Protein AF-A0A1F7WLG7-F1 (afdb_monomer)

Structure (mmCIF, N/CA/C/O backbone):
data_AF-A0A1F7WLG7-F1
#
_entry.id   AF-A0A1F7WLG7-F1
#
loop_
_atom_site.group_PDB
_atom_site.id
_atom_site.type_symbol
_atom_site.label_atom_id
_atom_site.label_alt_id
_atom_site.label_comp_id
_atom_site.label_asym_id
_atom_site.label_entity_id
_atom_si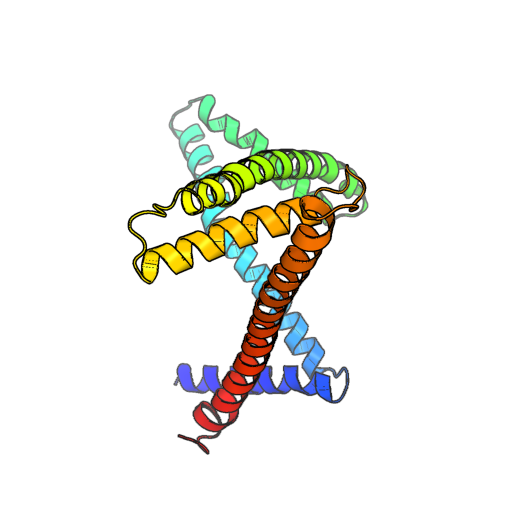te.label_seq_id
_atom_site.pdbx_PDB_ins_code
_atom_site.Cartn_x
_atom_site.Cartn_y
_atom_site.Cartn_z
_atom_site.occupancy
_atom_site.B_iso_or_equiv
_atom_site.auth_seq_id
_atom_site.auth_comp_id
_atom_site.auth_asym_id
_atom_site.auth_atom_id
_atom_site.pdbx_PDB_model_num
ATOM 1 N N . MET A 1 1 ? -24.894 5.012 -26.731 1.00 62.50 1 MET A N 1
ATOM 2 C CA . MET A 1 1 ? -25.011 3.563 -27.042 1.00 62.50 1 MET A CA 1
ATOM 3 C C . MET A 1 1 ? -23.910 2.750 -26.365 1.00 62.50 1 MET A C 1
ATOM 5 O O . MET A 1 1 ? -24.239 1.773 -25.708 1.00 62.50 1 MET A O 1
ATOM 9 N N . SER A 1 2 ? -22.641 3.172 -26.446 1.00 73.31 2 SER A N 1
ATOM 10 C CA . SER A 1 2 ? -21.521 2.571 -25.695 1.00 73.31 2 SER A CA 1
ATOM 11 C C . SER A 1 2 ? -21.754 2.541 -24.180 1.00 73.31 2 SER A C 1
ATOM 13 O O . SER A 1 2 ? -21.561 1.503 -23.558 1.00 73.31 2 SER A O 1
ATOM 15 N N . GLU A 1 3 ? -22.238 3.642 -23.601 1.00 77.25 3 GLU A N 1
ATOM 16 C CA . GLU A 1 3 ? -22.513 3.736 -22.159 1.00 77.25 3 GLU A CA 1
ATOM 17 C C . GLU A 1 3 ? -23.589 2.748 -21.704 1.00 77.25 3 GLU A C 1
ATOM 19 O O . GLU A 1 3 ? -23.397 2.028 -20.734 1.00 77.25 3 GLU A O 1
ATOM 24 N N . MET A 1 4 ? -24.683 2.625 -22.459 1.00 80.38 4 MET A N 1
ATOM 25 C CA . MET A 1 4 ? -25.774 1.704 -22.132 1.00 80.38 4 MET A CA 1
ATOM 26 C C . MET A 1 4 ? -25.326 0.235 -22.193 1.00 80.38 4 MET A C 1
ATOM 28 O O . MET A 1 4 ? -25.725 -0.576 -21.361 1.00 80.38 4 MET A O 1
ATOM 32 N N . ILE A 1 5 ? -24.465 -0.120 -23.153 1.00 86.00 5 ILE A N 1
ATOM 33 C CA . ILE A 1 5 ? -23.861 -1.459 -23.231 1.00 86.00 5 ILE A CA 1
ATOM 34 C C . ILE A 1 5 ? -22.940 -1.689 -22.024 1.00 86.00 5 ILE A C 1
ATOM 36 O O . ILE A 1 5 ? -23.025 -2.735 -21.382 1.00 86.00 5 ILE A O 1
ATOM 40 N N . GLY A 1 6 ? -22.114 -0.699 -21.674 1.00 86.44 6 GLY A N 1
ATOM 41 C CA . GLY A 1 6 ? -21.221 -0.760 -20.517 1.00 86.44 6 GLY A CA 1
ATOM 42 C C . GLY A 1 6 ? -21.966 -0.941 -19.193 1.00 86.44 6 GLY A C 1
ATOM 43 O O . GLY A 1 6 ? -21.595 -1.809 -18.405 1.00 86.44 6 GLY A O 1
ATOM 44 N N . ILE A 1 7 ? -23.053 -0.193 -18.978 1.00 87.75 7 ILE A N 1
ATOM 45 C CA . ILE A 1 7 ? -23.895 -0.291 -17.775 1.00 87.75 7 ILE A CA 1
ATOM 46 C C . ILE A 1 7 ? -24.512 -1.689 -17.661 1.00 87.75 7 ILE A C 1
ATOM 48 O O . ILE A 1 7 ? -24.445 -2.300 -16.597 1.00 87.75 7 ILE A O 1
ATOM 52 N N . ASN A 1 8 ? -25.040 -2.240 -18.758 1.00 87.81 8 ASN A N 1
ATOM 53 C CA . ASN A 1 8 ? -25.612 -3.590 -18.761 1.00 87.81 8 ASN A CA 1
ATOM 54 C C . ASN A 1 8 ? -24.570 -4.669 -18.434 1.00 87.81 8 ASN A C 1
ATOM 56 O O . ASN A 1 8 ? -24.830 -5.552 -17.618 1.00 87.81 8 ASN A O 1
ATOM 60 N N . ILE A 1 9 ? -23.375 -4.586 -19.029 1.00 88.44 9 ILE A N 1
ATOM 61 C CA . ILE A 1 9 ? -22.280 -5.524 -18.741 1.00 88.44 9 ILE A CA 1
ATOM 62 C C . ILE A 1 9 ? -21.853 -5.408 -17.272 1.00 88.44 9 ILE A C 1
ATOM 64 O O . ILE A 1 9 ? -21.719 -6.420 -16.583 1.00 88.44 9 ILE A O 1
ATOM 68 N N . ALA A 1 10 ? -21.683 -4.184 -16.769 1.00 87.38 10 ALA A N 1
ATOM 69 C CA . ALA A 1 10 ? -21.293 -3.936 -15.386 1.00 87.38 10 ALA A CA 1
ATOM 70 C C . ALA A 1 10 ? -22.352 -4.425 -14.382 1.00 87.38 10 ALA A C 1
ATOM 72 O O . ALA A 1 10 ? -21.995 -4.972 -13.336 1.00 87.38 10 ALA A O 1
ATOM 73 N N . ALA A 1 11 ? -23.641 -4.297 -14.700 1.00 89.81 11 ALA A N 1
ATOM 74 C CA . ALA A 1 11 ? -24.724 -4.825 -13.875 1.00 89.81 11 ALA A CA 1
ATOM 75 C C . ALA A 1 11 ? -24.713 -6.357 -13.820 1.00 89.81 11 ALA A C 1
ATOM 77 O O . ALA A 1 11 ? -24.746 -6.926 -12.727 1.00 89.81 11 ALA A O 1
ATOM 78 N N . ILE A 1 12 ? -24.568 -7.028 -14.969 1.00 90.06 12 ILE A N 1
ATOM 79 C CA . ILE A 1 12 ? -24.472 -8.495 -15.035 1.00 90.06 12 ILE A CA 1
ATOM 80 C C . ILE A 1 12 ? -23.266 -8.996 -14.232 1.00 90.06 12 ILE A C 1
ATOM 82 O O . ILE A 1 12 ? -23.402 -9.935 -13.450 1.00 90.06 12 ILE A O 1
ATOM 86 N N . LEU A 1 13 ? -22.102 -8.353 -14.368 1.00 87.94 13 LEU A N 1
ATOM 87 C CA . LEU A 1 13 ? -20.904 -8.711 -13.601 1.00 87.94 13 LEU A CA 1
ATOM 88 C C . LEU A 1 13 ? -21.083 -8.464 -12.097 1.00 87.94 13 LEU A C 1
ATOM 90 O O . LEU A 1 13 ? -20.661 -9.285 -11.287 1.00 87.94 13 LEU A O 1
ATOM 94 N N . THR A 1 14 ? -21.755 -7.376 -11.711 1.00 88.88 14 THR A N 1
ATOM 95 C CA . THR A 1 14 ? -22.056 -7.086 -10.298 1.00 88.88 14 THR A CA 1
ATOM 96 C C . THR A 1 14 ? -22.969 -8.161 -9.700 1.00 88.88 14 THR A C 1
ATOM 98 O O . THR A 1 14 ? -22.701 -8.661 -8.608 1.00 88.88 14 THR A O 1
ATOM 101 N N . LEU A 1 15 ? -24.005 -8.583 -10.431 1.00 88.62 15 LEU A N 1
ATOM 102 C CA . LEU A 1 15 ? -24.878 -9.684 -10.017 1.00 88.62 15 LEU A CA 1
ATOM 103 C C . LEU A 1 15 ? -24.140 -11.030 -9.978 1.00 88.62 15 LEU A C 1
ATOM 105 O O . LEU A 1 15 ? -24.348 -11.813 -9.051 1.00 88.62 15 LEU A O 1
ATOM 109 N N . ALA A 1 16 ? -23.248 -11.289 -10.937 1.00 87.94 16 ALA A N 1
ATOM 110 C CA . ALA A 1 16 ? -22.414 -12.488 -10.949 1.00 87.94 16 ALA A CA 1
ATOM 111 C C . ALA A 1 16 ? -21.511 -12.565 -9.708 1.00 87.94 16 ALA A C 1
ATOM 113 O O . ALA A 1 16 ? -21.376 -13.638 -9.121 1.00 87.94 16 ALA A O 1
ATOM 114 N N . ILE A 1 17 ? -20.966 -11.432 -9.251 1.00 88.19 17 ILE A N 1
ATOM 115 C CA . ILE A 1 17 ? -20.206 -11.355 -7.997 1.00 88.19 17 ILE A CA 1
ATOM 116 C C . ILE A 1 17 ? -21.119 -11.601 -6.788 1.00 88.19 17 ILE A C 1
ATOM 118 O O . ILE A 1 17 ? -20.773 -12.392 -5.911 1.00 88.19 17 ILE A O 1
ATOM 122 N N . TYR A 1 18 ? -22.314 -11.002 -6.750 1.00 87.06 18 TYR A N 1
ATOM 123 C CA . TYR A 1 18 ? -23.270 -11.244 -5.662 1.00 87.06 18 TYR A CA 1
ATOM 124 C C . TYR A 1 18 ? -23.788 -12.679 -5.588 1.00 87.06 18 TYR A C 1
ATOM 126 O O . TYR A 1 18 ? -24.181 -13.120 -4.507 1.00 87.06 18 TYR A O 1
ATOM 134 N N . SER A 1 19 ? -23.720 -13.445 -6.680 1.00 86.38 19 SER A N 1
ATOM 135 C CA . SER A 1 19 ? -24.044 -14.873 -6.660 1.00 86.38 19 SER A CA 1
ATOM 136 C C . SER A 1 19 ? -23.211 -15.661 -5.641 1.00 86.38 19 SER A C 1
ATOM 138 O O . SER A 1 19 ? -23.691 -16.700 -5.182 1.00 86.38 19 SER A O 1
ATOM 140 N N . PHE 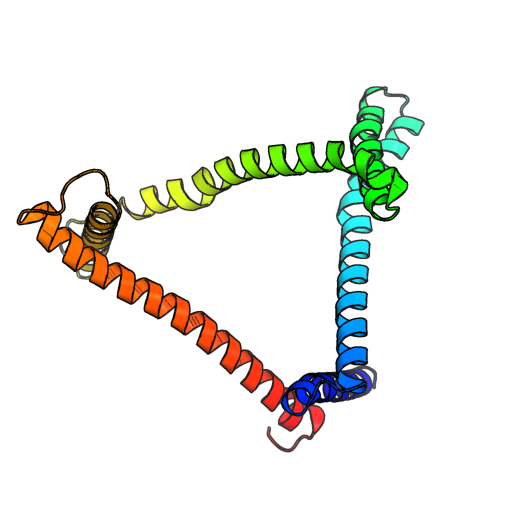A 1 20 ? -22.020 -15.179 -5.265 1.00 83.19 20 PHE A N 1
ATOM 141 C CA . PHE A 1 20 ? -21.195 -15.776 -4.212 1.00 83.19 20 PHE A CA 1
ATOM 142 C C . PHE A 1 20 ? -21.925 -15.888 -2.869 1.00 83.19 20 PHE A C 1
ATOM 144 O O . PHE A 1 20 ? -21.738 -16.864 -2.149 1.00 83.19 20 PHE A O 1
ATOM 151 N N . LEU A 1 21 ? -22.795 -14.921 -2.546 1.00 83.62 21 LEU A N 1
ATOM 152 C CA . LEU A 1 21 ? -23.545 -14.906 -1.286 1.00 83.62 21 LEU A CA 1
ATOM 153 C C . LEU A 1 21 ? -24.470 -16.122 -1.150 1.00 83.62 21 LEU A C 1
ATOM 155 O O . LEU A 1 21 ? -24.770 -16.548 -0.038 1.00 83.62 21 LEU A O 1
ATOM 159 N N . TYR A 1 22 ? -24.924 -16.674 -2.277 1.00 77.44 22 TYR A N 1
ATOM 160 C CA . TYR A 1 22 ? -25.736 -17.879 -2.288 1.00 77.44 22 TYR A CA 1
ATOM 161 C C . TYR A 1 22 ? -24.856 -19.129 -2.214 1.00 77.44 22 TYR A C 1
ATOM 163 O O . TYR A 1 22 ? -24.996 -19.900 -1.265 1.00 77.44 22 TYR A O 1
ATOM 171 N N . LYS A 1 23 ? -23.964 -19.326 -3.202 1.00 78.50 23 LYS A N 1
ATOM 172 C CA . LYS A 1 23 ? -22.978 -20.421 -3.299 1.00 78.50 23 LYS A CA 1
ATOM 173 C C . LYS A 1 23 ? -21.868 -20.066 -4.297 1.00 78.50 23 LYS A C 1
ATOM 175 O O . LYS A 1 23 ? -22.026 -19.191 -5.146 1.00 78.50 23 LYS A O 1
ATOM 180 N N . ASP A 1 24 ? -20.773 -20.816 -4.237 1.00 78.19 24 ASP A N 1
ATOM 181 C CA . ASP A 1 24 ? -19.659 -20.738 -5.183 1.00 78.19 24 ASP A CA 1
ATOM 182 C C . ASP A 1 24 ? -20.068 -21.298 -6.569 1.00 78.19 24 ASP A C 1
ATOM 184 O O . ASP A 1 24 ? -19.964 -22.496 -6.845 1.00 78.19 24 ASP A O 1
ATOM 188 N N . ASN A 1 25 ? -20.623 -20.429 -7.423 1.00 87.75 25 ASN A N 1
ATOM 189 C CA . ASN A 1 25 ? -21.239 -20.776 -8.710 1.00 87.75 25 ASN A CA 1
ATOM 190 C C . ASN A 1 25 ? -20.298 -20.527 -9.905 1.00 87.75 25 ASN A C 1
ATOM 192 O O . ASN A 1 25 ? -19.392 -19.698 -9.841 1.00 87.75 25 ASN A O 1
ATOM 196 N N . PHE A 1 26 ? -20.568 -21.172 -11.048 1.00 86.75 26 PHE A N 1
ATOM 197 C CA . PHE A 1 26 ? -19.816 -20.952 -12.296 1.00 86.75 26 PHE A CA 1
ATOM 198 C C . PHE A 1 26 ? -19.759 -19.468 -12.698 1.00 86.75 26 PHE A C 1
ATOM 200 O O . PHE A 1 26 ? -18.689 -18.965 -13.023 1.00 86.75 26 PHE A O 1
ATOM 207 N N . LEU A 1 27 ? -20.888 -18.753 -12.594 1.00 86.50 27 LEU A N 1
ATOM 208 C CA . LEU A 1 27 ? -20.974 -17.324 -12.921 1.00 86.50 27 LEU A CA 1
ATOM 209 C C . LEU A 1 27 ? -20.037 -16.464 -12.064 1.00 86.50 27 LEU A C 1
ATOM 211 O O . LEU A 1 27 ? -19.375 -15.573 -12.592 1.00 86.50 27 LEU A O 1
ATOM 215 N N . TYR A 1 28 ? -19.953 -16.757 -10.764 1.00 88.81 28 TYR A N 1
ATOM 216 C CA . TYR A 1 28 ? -19.039 -16.069 -9.857 1.00 88.81 28 TYR A CA 1
ATOM 217 C C . TYR A 1 28 ? -17.580 -16.321 -10.257 1.00 88.81 28 TYR A C 1
ATOM 219 O O . TYR A 1 28 ? -16.835 -15.365 -10.455 1.00 88.81 28 TYR A O 1
ATOM 227 N N . LYS A 1 29 ? -17.196 -17.584 -10.491 1.00 88.19 29 LYS A N 1
ATOM 228 C CA . LYS A 1 29 ? -15.823 -17.947 -10.890 1.00 88.19 29 LYS A CA 1
ATOM 229 C C . LYS A 1 29 ? -15.405 -17.311 -12.210 1.00 88.19 29 LYS A C 1
ATOM 231 O O . LYS A 1 29 ? -14.279 -16.845 -12.342 1.00 88.19 29 LYS A O 1
ATOM 236 N N . THR A 1 30 ? -16.302 -17.257 -13.196 1.00 90.06 30 THR A N 1
ATOM 237 C CA . THR A 1 30 ? -16.017 -16.571 -14.464 1.00 90.06 30 THR A CA 1
ATOM 238 C C . THR A 1 30 ? -15.783 -15.077 -14.250 1.00 90.06 30 THR A C 1
ATOM 240 O O . THR A 1 30 ? -14.824 -14.534 -14.799 1.00 90.06 30 THR A O 1
ATOM 243 N N . ALA A 1 31 ? -16.621 -14.418 -13.443 1.00 90.25 31 ALA A N 1
ATOM 244 C CA . ALA A 1 31 ? -16.447 -13.004 -13.119 1.00 90.25 31 ALA A CA 1
ATOM 245 C C . ALA A 1 31 ? -15.142 -12.756 -12.343 1.00 90.25 31 ALA A C 1
ATOM 247 O O . ALA A 1 31 ? -14.426 -11.802 -12.641 1.00 90.25 31 ALA A O 1
ATOM 248 N N . GLU A 1 32 ? -14.794 -13.640 -11.407 1.00 90.31 32 GLU A N 1
ATOM 249 C CA . GLU A 1 32 ? -13.549 -13.585 -10.641 1.00 90.31 32 GLU A CA 1
ATOM 250 C C . GLU A 1 32 ? -12.316 -13.729 -11.544 1.00 90.31 32 GLU A C 1
ATOM 252 O O . GLU A 1 32 ? -11.439 -12.864 -11.528 1.00 90.31 32 GLU A O 1
ATOM 257 N N . TYR A 1 33 ? -12.257 -14.760 -12.391 1.00 92.06 33 TYR A N 1
ATOM 258 C CA . TYR A 1 33 ? -11.133 -14.945 -13.314 1.00 92.06 33 TYR A CA 1
ATOM 259 C C . TYR A 1 33 ? -11.009 -13.804 -14.320 1.00 92.06 33 TYR A C 1
ATOM 261 O O . TYR A 1 33 ? -9.893 -13.372 -14.615 1.00 92.06 33 TYR A O 1
ATOM 269 N N . MET A 1 34 ? -12.134 -13.284 -14.819 1.00 92.81 34 MET A N 1
ATOM 270 C CA . MET A 1 34 ? -12.129 -12.106 -15.682 1.00 92.81 34 MET A CA 1
ATOM 271 C C . MET A 1 34 ? -11.551 -10.900 -14.938 1.00 92.81 34 MET A C 1
ATOM 273 O O . MET A 1 34 ? -10.638 -10.264 -15.457 1.00 92.81 34 MET A O 1
ATOM 277 N N . PHE A 1 35 ? -12.016 -10.626 -13.717 1.00 89.69 35 PHE A N 1
ATOM 278 C CA . PHE A 1 35 ? -11.558 -9.497 -12.908 1.00 89.69 35 PHE A CA 1
ATOM 279 C C . PHE A 1 35 ? -10.058 -9.574 -12.596 1.00 89.69 35 PHE A C 1
ATOM 281 O O . PHE A 1 35 ? -9.321 -8.604 -12.819 1.00 89.69 35 PHE A O 1
ATOM 288 N N . VAL A 1 36 ? -9.583 -10.733 -12.132 1.00 92.75 36 VAL A N 1
ATOM 289 C CA . VAL A 1 36 ? -8.164 -10.962 -11.826 1.00 92.75 36 VAL A CA 1
ATOM 290 C C . VAL A 1 36 ? -7.320 -10.861 -13.099 1.00 92.75 36 VAL A C 1
ATOM 292 O O . VAL A 1 36 ? -6.294 -10.179 -13.100 1.00 92.75 36 VAL A O 1
ATOM 295 N N . GLY A 1 37 ? -7.776 -11.456 -14.205 1.00 93.62 37 GLY A N 1
ATOM 296 C CA . GLY A 1 37 ? -7.097 -11.397 -15.499 1.00 93.62 37 GLY A CA 1
ATOM 297 C C . GLY A 1 37 ? -6.985 -9.975 -16.053 1.00 93.62 37 GLY A C 1
ATOM 298 O O . GLY A 1 37 ? -5.898 -9.556 -16.453 1.00 93.62 37 GLY A O 1
ATOM 299 N N . THR A 1 38 ? -8.069 -9.193 -16.016 1.00 93.69 38 THR A N 1
ATOM 300 C CA . THR A 1 38 ? -8.053 -7.787 -16.453 1.00 93.69 38 THR A CA 1
ATOM 301 C C . THR A 1 38 ? -7.173 -6.922 -15.562 1.00 93.69 38 THR A C 1
ATOM 303 O O . THR A 1 38 ? -6.459 -6.060 -16.069 1.00 93.69 38 THR A O 1
ATOM 306 N N . SER A 1 39 ? -7.166 -7.180 -14.251 1.00 92.06 39 SER A N 1
ATOM 307 C CA . SER A 1 39 ? -6.318 -6.454 -13.302 1.00 92.06 39 SER A CA 1
ATOM 308 C C . SER A 1 39 ? -4.840 -6.730 -13.571 1.00 92.06 39 SER A C 1
ATOM 310 O O . SER A 1 39 ? -4.046 -5.797 -13.681 1.00 92.06 39 SER A O 1
ATOM 312 N N . ALA A 1 40 ? -4.472 -8.000 -13.762 1.00 91.81 40 ALA A N 1
ATOM 313 C CA . ALA A 1 40 ? -3.110 -8.390 -14.115 1.00 91.81 40 ALA A CA 1
ATOM 314 C C . ALA A 1 40 ? -2.678 -7.815 -15.476 1.00 91.81 40 ALA A C 1
ATOM 316 O O . ALA A 1 40 ? -1.572 -7.290 -15.597 1.00 91.81 40 ALA A O 1
ATOM 317 N N . GLY A 1 41 ? -3.554 -7.852 -16.486 1.00 93.06 41 GLY A N 1
ATOM 318 C CA . GLY A 1 41 ? -3.287 -7.282 -17.809 1.00 93.06 41 GLY A CA 1
ATOM 319 C C . GLY A 1 41 ? -3.121 -5.760 -17.787 1.00 93.06 41 GLY A C 1
ATOM 320 O O . GLY A 1 41 ? -2.208 -5.227 -18.419 1.00 93.06 41 GLY A O 1
ATOM 321 N N . TYR A 1 42 ? -3.951 -5.054 -17.014 1.00 94.19 42 TYR A N 1
ATOM 322 C CA . TYR A 1 42 ? -3.803 -3.615 -16.803 1.00 94.19 42 TYR A CA 1
ATOM 323 C C . TYR A 1 42 ? -2.462 -3.289 -16.143 1.00 94.19 42 TYR A C 1
ATOM 325 O O . TYR A 1 42 ? -1.718 -2.452 -16.652 1.00 94.19 42 TYR A O 1
ATOM 333 N N . LEU A 1 43 ? -2.108 -3.993 -15.063 1.00 91.69 43 LEU A N 1
ATOM 334 C CA . LEU A 1 43 ? -0.822 -3.806 -14.388 1.00 91.69 43 LEU A CA 1
ATOM 335 C C . LEU A 1 43 ? 0.364 -4.091 -15.317 1.00 91.69 43 LEU A C 1
ATOM 337 O O . LEU A 1 43 ? 1.336 -3.339 -15.294 1.00 91.69 43 LEU A O 1
ATOM 341 N N . LEU A 1 44 ? 0.274 -5.115 -16.171 1.00 90.25 44 LEU A N 1
ATOM 342 C CA . LEU A 1 44 ? 1.292 -5.406 -17.182 1.00 90.25 44 LEU A CA 1
ATOM 343 C C . LEU A 1 44 ? 1.435 -4.254 -18.188 1.00 90.25 44 LEU A C 1
ATOM 345 O O . LEU A 1 44 ? 2.554 -3.847 -18.495 1.00 90.25 44 LEU A O 1
ATOM 349 N N . SER A 1 45 ? 0.320 -3.703 -18.674 1.00 93.12 45 SER A N 1
ATOM 350 C CA . SER A 1 45 ? 0.326 -2.558 -19.594 1.00 93.12 45 SER A CA 1
ATOM 351 C C . SER A 1 45 ? 0.938 -1.313 -18.948 1.00 93.12 45 SER A C 1
ATOM 353 O O . SER A 1 45 ? 1.786 -0.648 -19.548 1.00 93.12 45 SER A O 1
ATOM 355 N N . VAL A 1 46 ? 0.569 -1.024 -17.699 1.00 93.31 46 VAL A N 1
ATOM 356 C CA . VAL A 1 46 ? 1.142 0.082 -16.920 1.00 93.31 46 VAL A CA 1
ATOM 357 C C . VAL A 1 46 ? 2.641 -0.127 -16.712 1.00 93.31 46 VAL A C 1
ATOM 359 O O . VAL A 1 46 ? 3.420 0.791 -16.955 1.00 93.31 46 VAL A O 1
ATOM 362 N N . ALA A 1 47 ? 3.070 -1.329 -16.323 1.00 87.56 47 ALA A N 1
ATOM 363 C CA . ALA A 1 47 ? 4.484 -1.649 -16.154 1.00 87.56 47 ALA A CA 1
ATOM 364 C C . ALA A 1 47 ? 5.260 -1.510 -17.473 1.00 87.56 47 ALA A C 1
ATOM 366 O O . ALA A 1 47 ? 6.363 -0.961 -17.489 1.00 87.56 47 ALA A O 1
ATOM 367 N N . TYR A 1 48 ? 4.681 -1.941 -18.594 1.00 87.94 48 TYR A N 1
ATOM 368 C CA . TYR A 1 48 ? 5.308 -1.785 -19.900 1.00 87.94 48 TYR A CA 1
ATOM 369 C C . TYR A 1 48 ? 5.507 -0.309 -20.263 1.00 87.94 48 TYR A C 1
ATOM 371 O O . TYR A 1 48 ? 6.624 0.098 -20.573 1.00 87.94 48 TYR A O 1
ATOM 379 N N . ASN A 1 49 ? 4.453 0.502 -20.171 1.00 90.12 49 ASN A N 1
ATOM 380 C CA . ASN A 1 49 ? 4.495 1.901 -20.600 1.00 90.12 49 ASN A CA 1
ATOM 381 C C . ASN A 1 49 ? 5.269 2.807 -19.636 1.00 90.12 49 ASN A C 1
ATOM 383 O O . ASN A 1 49 ? 5.989 3.692 -20.087 1.00 90.12 49 ASN A O 1
ATOM 387 N N . ASN A 1 50 ? 5.151 2.589 -18.325 1.00 89.31 50 ASN A N 1
ATOM 388 C CA . ASN A 1 50 ? 5.736 3.486 -17.325 1.00 89.31 50 ASN A CA 1
ATOM 389 C C . ASN A 1 50 ? 7.118 3.040 -16.847 1.00 89.31 50 ASN A C 1
ATOM 391 O O . ASN A 1 50 ? 7.846 3.847 -16.275 1.00 89.31 50 ASN A O 1
ATOM 395 N N . VAL A 1 51 ? 7.486 1.771 -17.048 1.00 86.00 51 VAL A N 1
ATOM 396 C CA . VAL A 1 51 ? 8.759 1.229 -16.558 1.00 86.00 51 VAL A CA 1
ATOM 397 C C . VAL A 1 51 ? 9.600 0.700 -17.708 1.00 86.00 51 VAL A C 1
ATOM 399 O O . VAL A 1 51 ? 10.683 1.224 -17.952 1.00 86.00 51 VAL A O 1
ATOM 402 N N . ILE A 1 52 ? 9.122 -0.307 -18.441 1.00 84.56 52 ILE A N 1
ATOM 403 C CA . ILE A 1 52 ? 9.946 -0.999 -19.446 1.00 84.56 52 ILE A CA 1
ATOM 404 C C . ILE A 1 52 ? 10.301 -0.057 -20.603 1.00 84.56 52 ILE A C 1
ATOM 406 O O . ILE A 1 52 ? 11.467 0.070 -20.971 1.00 84.56 52 ILE A O 1
ATOM 410 N N . PHE A 1 53 ? 9.323 0.643 -21.168 1.00 83.50 53 PHE A N 1
ATOM 411 C CA . PHE A 1 53 ? 9.553 1.533 -22.299 1.00 83.50 53 PHE A CA 1
ATOM 412 C C . PHE A 1 53 ? 10.518 2.692 -21.964 1.00 83.50 53 PHE A C 1
ATOM 414 O O . PHE A 1 53 ? 11.547 2.814 -22.636 1.00 83.50 53 PHE A O 1
ATOM 421 N N . PRO A 1 54 ? 10.282 3.511 -20.918 1.00 84.00 54 PRO A N 1
ATOM 422 C CA . PRO A 1 54 ? 11.151 4.644 -20.622 1.00 84.00 54 PRO A CA 1
ATOM 423 C C . PRO A 1 54 ? 12.493 4.253 -20.003 1.00 84.00 54 PRO A C 1
ATOM 425 O O . PRO A 1 54 ? 13.480 4.930 -20.276 1.00 84.00 54 PRO A O 1
ATOM 428 N N . ASN A 1 55 ? 12.555 3.184 -19.201 1.00 82.38 55 ASN A N 1
ATOM 429 C CA . ASN A 1 55 ? 13.771 2.846 -18.454 1.00 82.38 55 ASN A CA 1
ATOM 430 C C . ASN A 1 55 ? 14.630 1.782 -19.134 1.00 82.38 55 ASN A C 1
ATOM 432 O O . ASN A 1 55 ? 15.801 1.678 -18.794 1.00 82.38 55 ASN A O 1
ATOM 436 N N . VAL A 1 56 ? 14.080 0.996 -20.068 1.00 82.81 56 VAL A N 1
ATOM 437 C CA . VAL A 1 56 ? 14.823 -0.050 -20.790 1.00 82.81 56 VAL A CA 1
ATOM 438 C C . VAL A 1 56 ? 14.947 0.296 -22.267 1.00 82.81 56 VAL A C 1
ATOM 440 O O . VAL A 1 56 ? 16.057 0.424 -22.776 1.00 82.81 56 VAL A O 1
ATOM 443 N N . TYR A 1 57 ? 13.830 0.499 -22.964 1.00 80.50 57 TYR A N 1
ATOM 444 C CA . TYR A 1 57 ? 13.858 0.671 -24.419 1.00 80.50 57 TYR A CA 1
ATOM 445 C C . TYR A 1 57 ? 14.502 1.998 -24.855 1.00 80.50 57 TYR A C 1
ATOM 447 O O . TYR A 1 57 ? 15.383 1.995 -25.718 1.00 80.50 57 TYR A O 1
ATOM 455 N N . LEU A 1 58 ? 14.115 3.127 -24.247 1.00 81.38 58 LEU A N 1
ATOM 456 C CA . LEU A 1 58 ? 14.671 4.438 -24.613 1.00 81.38 58 LEU A CA 1
ATOM 457 C C . LEU A 1 58 ? 16.187 4.558 -24.347 1.00 81.38 58 LEU A C 1
ATOM 459 O O . LEU A 1 58 ? 16.885 5.030 -25.248 1.00 81.38 58 LEU A O 1
ATOM 463 N N . PRO A 1 59 ? 16.737 4.129 -23.192 1.00 79.50 59 PRO A N 1
ATOM 464 C CA . PRO A 1 59 ? 18.177 4.195 -22.946 1.00 79.50 59 PRO A CA 1
ATOM 465 C C . PRO A 1 59 ? 18.973 3.257 -23.853 1.00 79.50 59 PRO A C 1
ATOM 467 O O . PRO A 1 59 ? 20.014 3.655 -24.362 1.00 79.50 59 PRO A O 1
ATOM 470 N N . LEU A 1 60 ? 18.459 2.055 -24.148 1.00 79.00 60 LEU A N 1
ATOM 471 C CA . LEU A 1 60 ? 19.105 1.148 -25.104 1.00 79.00 60 LEU A CA 1
ATOM 472 C C . LEU A 1 60 ? 19.139 1.746 -26.517 1.00 79.00 60 LEU A C 1
ATOM 474 O O . LEU A 1 60 ? 20.150 1.641 -27.209 1.00 79.00 60 LEU A O 1
ATOM 478 N N . GLN A 1 61 ? 18.065 2.416 -26.946 1.00 77.94 61 GLN A N 1
ATOM 479 C CA . GLN A 1 61 ? 18.032 3.077 -28.251 1.00 77.94 61 GLN A CA 1
ATOM 480 C C . GLN A 1 61 ? 18.997 4.270 -28.324 1.00 77.94 61 GLN A C 1
ATOM 482 O O . GLN A 1 61 ? 19.570 4.519 -29.387 1.00 77.94 61 GLN A O 1
ATOM 487 N N . ARG A 1 62 ? 19.172 5.015 -27.226 1.00 75.50 62 ARG A N 1
ATOM 488 C CA . ARG A 1 62 ? 20.168 6.092 -27.145 1.00 75.50 62 ARG A CA 1
ATOM 489 C C . ARG A 1 62 ? 21.588 5.527 -27.153 1.00 75.50 62 ARG A C 1
ATOM 491 O O . ARG A 1 62 ? 22.379 5.985 -27.972 1.00 75.50 62 ARG A O 1
ATOM 498 N N . GLY A 1 63 ? 21.857 4.449 -26.413 1.00 71.00 63 GLY A N 1
ATOM 499 C CA . GLY A 1 63 ? 23.201 3.866 -26.322 1.00 71.00 63 GLY A CA 1
ATOM 500 C C . GLY A 1 63 ? 23.699 3.342 -27.665 1.00 71.00 63 GLY A C 1
ATOM 501 O O . GLY A 1 63 ? 24.852 3.549 -28.038 1.00 71.00 63 GLY A O 1
ATOM 502 N N . VAL A 1 64 ? 22.795 2.755 -28.455 1.00 71.12 64 VAL A N 1
ATOM 503 C CA . VAL A 1 64 ? 23.081 2.308 -29.828 1.00 71.12 64 VAL A CA 1
ATOM 504 C C . VAL A 1 64 ? 23.330 3.481 -30.787 1.00 71.12 64 VAL A C 1
ATOM 506 O O . VAL A 1 64 ? 24.083 3.330 -31.745 1.00 71.12 64 VAL A O 1
ATOM 509 N N . LYS A 1 65 ? 22.710 4.647 -30.559 1.00 72.19 65 LYS A N 1
ATOM 510 C CA . LYS A 1 65 ? 22.844 5.830 -31.429 1.00 72.19 65 LYS A CA 1
ATOM 511 C C . LYS A 1 65 ? 24.038 6.717 -31.073 1.00 72.19 65 LYS A C 1
ATOM 513 O O . LYS A 1 65 ? 24.639 7.287 -31.978 1.00 72.19 65 LYS A O 1
ATOM 518 N N . THR A 1 66 ? 24.355 6.851 -29.790 1.00 66.31 66 THR A N 1
ATOM 519 C CA . THR A 1 66 ? 25.385 7.769 -29.278 1.00 66.31 66 THR A CA 1
ATOM 520 C C . THR A 1 66 ? 26.731 7.063 -29.078 1.00 66.31 66 THR A C 1
ATOM 522 O O . THR A 1 66 ? 27.770 7.709 -29.128 1.00 66.31 66 THR A O 1
ATOM 525 N N . GLY A 1 67 ? 26.739 5.731 -28.921 1.00 66.31 67 GLY A N 1
ATOM 526 C CA . GLY A 1 67 ? 27.963 4.941 -28.729 1.00 66.31 67 GLY A CA 1
ATOM 527 C C . GLY A 1 67 ? 28.551 5.016 -27.314 1.00 66.31 67 GLY A C 1
ATOM 528 O O . GLY A 1 67 ? 29.638 4.491 -27.079 1.00 66.31 67 GLY A O 1
ATOM 529 N N . ASP A 1 68 ? 27.842 5.635 -26.368 1.00 68.25 68 ASP A N 1
ATOM 530 C CA . ASP A 1 68 ? 28.291 5.798 -24.987 1.00 68.25 68 ASP A CA 1
ATOM 531 C C . ASP A 1 68 ? 28.079 4.522 -24.160 1.00 68.25 68 ASP A C 1
ATOM 533 O O . ASP A 1 68 ? 26.969 4.005 -24.011 1.00 68.25 68 ASP A O 1
ATOM 537 N N . ALA A 1 69 ? 29.163 4.029 -23.552 1.00 62.53 69 ALA A N 1
ATOM 538 C CA . ALA A 1 69 ? 29.161 2.818 -22.727 1.00 62.53 69 ALA A CA 1
ATOM 539 C C . ALA A 1 69 ? 28.296 2.940 -21.452 1.00 62.53 69 ALA A C 1
ATOM 541 O O . ALA A 1 69 ? 27.848 1.930 -20.908 1.00 62.53 69 ALA A O 1
ATOM 542 N N . SER A 1 70 ? 28.042 4.163 -20.975 1.00 63.50 70 SER A N 1
ATOM 543 C CA . SER A 1 70 ? 27.248 4.435 -19.769 1.00 63.50 70 SER A CA 1
ATOM 544 C C . SER A 1 70 ? 25.768 4.077 -19.936 1.00 63.50 70 SER A C 1
ATOM 546 O O . SER A 1 70 ? 25.129 3.651 -18.973 1.00 63.50 70 SER A O 1
ATOM 548 N N . GLU A 1 71 ? 25.226 4.166 -21.152 1.00 66.44 71 GLU A N 1
ATOM 549 C CA . GLU A 1 71 ? 23.816 3.864 -21.430 1.00 66.44 71 GLU A CA 1
ATOM 550 C C . GLU A 1 71 ? 23.531 2.348 -21.467 1.00 66.44 71 GLU A C 1
ATOM 552 O O . GLU A 1 71 ? 22.387 1.923 -21.292 1.00 66.44 71 GLU A O 1
ATOM 557 N N . PHE A 1 72 ? 24.570 1.506 -21.564 1.00 70.19 72 PHE A N 1
ATOM 558 C CA . PHE A 1 72 ? 24.451 0.047 -21.435 1.00 70.19 72 PHE A CA 1
ATOM 559 C C . PHE A 1 72 ? 24.336 -0.435 -19.982 1.00 70.19 72 PHE A C 1
ATOM 561 O O . PHE A 1 72 ? 24.023 -1.605 -19.757 1.00 70.19 72 PHE A O 1
ATOM 568 N N . LEU A 1 73 ? 24.513 0.433 -18.977 1.00 75.88 73 LEU A N 1
ATOM 569 C CA . LEU A 1 73 ? 24.347 0.055 -17.565 1.00 75.88 73 LEU A CA 1
ATOM 570 C C . LEU A 1 73 ? 22.916 -0.430 -17.255 1.00 75.88 73 LEU A C 1
ATOM 572 O O . LEU A 1 73 ? 22.711 -1.234 -16.347 1.00 75.88 73 LEU A O 1
ATOM 576 N N . VAL A 1 74 ? 21.937 -0.016 -18.066 1.00 78.06 74 VAL A N 1
ATOM 577 C CA . VAL A 1 74 ? 20.533 -0.465 -18.032 1.00 78.06 74 VAL A CA 1
ATOM 578 C C . VAL A 1 74 ? 20.378 -1.968 -18.313 1.00 78.06 74 VAL A C 1
ATOM 580 O O . VAL A 1 74 ? 19.376 -2.587 -17.940 1.00 78.06 74 VAL A O 1
ATOM 583 N N . LEU A 1 75 ? 21.385 -2.607 -18.905 1.00 79.44 75 LEU A N 1
ATOM 584 C CA . LEU A 1 75 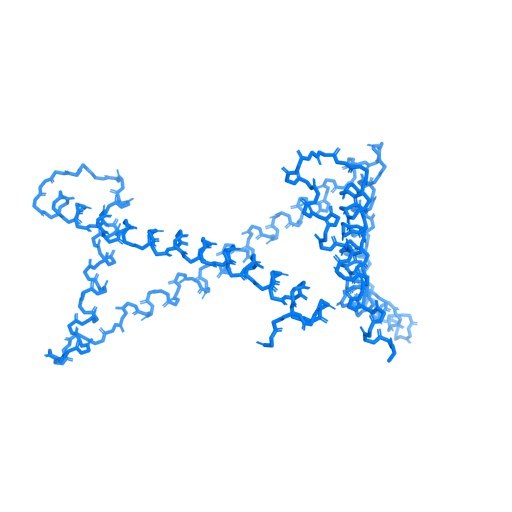? 21.365 -4.035 -19.202 1.00 79.44 75 LEU A CA 1
ATOM 585 C C . LEU A 1 75 ? 21.384 -4.887 -17.919 1.00 79.44 75 LEU A C 1
ATOM 587 O O . LEU A 1 75 ? 20.732 -5.927 -17.873 1.00 79.44 75 LEU A O 1
ATOM 591 N N . ILE A 1 76 ? 22.033 -4.412 -16.848 1.00 81.19 76 ILE A N 1
ATOM 592 C CA . ILE A 1 76 ? 22.066 -5.093 -15.541 1.00 81.19 76 ILE A CA 1
ATOM 593 C C . ILE A 1 76 ? 20.655 -5.220 -14.929 1.00 81.19 76 ILE A C 1
ATOM 595 O O . ILE A 1 76 ? 20.222 -6.351 -14.688 1.00 81.19 76 ILE A O 1
ATOM 599 N N . PRO A 1 77 ? 19.889 -4.130 -14.704 1.00 79.44 77 PRO A N 1
ATOM 600 C CA . PRO A 1 77 ? 18.525 -4.239 -14.190 1.00 79.44 77 PRO A CA 1
ATOM 601 C C . PRO A 1 77 ? 17.586 -4.953 -15.169 1.00 79.44 77 PRO A C 1
ATOM 603 O O . PRO A 1 77 ? 16.668 -5.641 -14.728 1.00 79.44 77 PRO A O 1
ATOM 606 N N . THR A 1 78 ? 17.836 -4.870 -16.479 1.00 82.56 78 THR A N 1
ATOM 607 C CA . THR A 1 78 ? 17.055 -5.615 -17.481 1.00 82.56 78 THR A CA 1
ATOM 608 C C . THR A 1 78 ? 17.250 -7.125 -17.339 1.00 82.56 78 THR A C 1
ATOM 610 O O . THR A 1 78 ? 16.270 -7.867 -17.323 1.00 82.56 78 THR A O 1
ATOM 613 N N . ILE A 1 79 ? 18.491 -7.593 -17.169 1.00 85.06 79 ILE A N 1
ATOM 614 C CA . ILE A 1 79 ? 18.791 -9.011 -16.924 1.00 85.06 79 ILE A CA 1
ATOM 615 C C . ILE A 1 79 ? 18.159 -9.470 -15.609 1.00 85.06 79 ILE A C 1
ATOM 617 O O . ILE A 1 79 ? 17.514 -10.516 -15.585 1.00 85.06 79 ILE A O 1
ATOM 621 N N . LEU A 1 80 ? 18.275 -8.680 -14.537 1.00 83.31 80 LEU A N 1
ATOM 622 C CA . LEU A 1 80 ? 17.634 -8.999 -13.258 1.00 83.31 80 LEU A CA 1
ATOM 623 C C . LEU A 1 80 ? 16.105 -9.090 -13.391 1.00 83.31 80 LEU A C 1
ATOM 625 O O . LEU A 1 80 ? 15.500 -10.012 -12.844 1.00 83.31 80 LEU A O 1
ATOM 629 N N . GLY A 1 81 ? 15.483 -8.194 -14.162 1.00 82.75 81 GLY A N 1
ATOM 630 C CA . GLY A 1 81 ? 14.052 -8.239 -14.464 1.00 82.75 81 GLY A CA 1
ATOM 631 C C . GLY A 1 81 ? 13.649 -9.474 -15.275 1.00 82.75 81 GLY A C 1
ATOM 632 O O . GLY A 1 81 ? 12.673 -10.143 -14.940 1.00 82.75 81 GLY A O 1
ATOM 633 N N . LEU A 1 82 ? 14.429 -9.847 -16.292 1.00 84.06 82 LEU A N 1
ATOM 634 C CA . LEU A 1 82 ? 14.20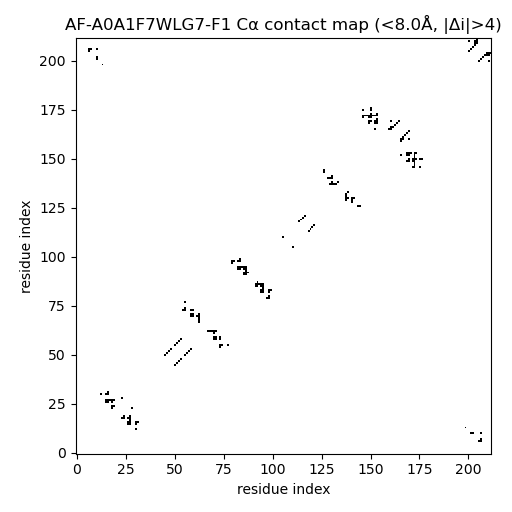1 -11.076 -17.062 1.00 84.06 82 LEU A CA 1
ATOM 635 C C . LEU A 1 82 ? 14.381 -12.332 -16.199 1.00 84.06 82 LEU A C 1
ATOM 637 O O . LEU A 1 82 ? 13.605 -13.279 -16.318 1.00 84.06 82 LEU A O 1
ATOM 641 N N . MET A 1 83 ? 15.345 -12.329 -15.276 1.00 84.81 83 MET A N 1
ATOM 642 C CA . MET A 1 83 ? 15.515 -13.409 -14.302 1.00 84.81 83 MET A CA 1
ATOM 643 C C . MET A 1 83 ? 14.295 -13.549 -13.385 1.00 84.81 83 MET A C 1
ATOM 645 O O . MET A 1 83 ? 13.989 -14.666 -12.978 1.00 84.81 83 MET A O 1
ATOM 649 N N . MET A 1 84 ? 13.544 -12.482 -13.091 1.00 82.31 84 MET A N 1
ATOM 650 C CA . MET A 1 84 ? 12.290 -12.618 -12.335 1.00 82.31 84 MET A CA 1
ATOM 651 C C . MET A 1 84 ? 11.238 -13.434 -13.095 1.00 82.31 84 MET A C 1
ATOM 653 O O . MET A 1 84 ? 10.524 -14.219 -12.474 1.00 82.31 84 MET A O 1
ATOM 657 N N . LEU A 1 85 ? 11.181 -13.332 -14.428 1.00 83.56 85 LEU A N 1
ATOM 658 C CA . LEU A 1 85 ? 10.234 -14.106 -15.246 1.00 83.56 85 LEU A CA 1
ATOM 659 C C . LEU A 1 85 ? 10.490 -15.615 -15.183 1.00 83.56 85 LEU A C 1
ATOM 661 O O . LEU A 1 85 ? 9.572 -16.404 -15.403 1.00 83.56 85 LEU A O 1
ATOM 665 N N . THR A 1 86 ? 11.705 -16.036 -14.817 1.00 85.50 86 THR A N 1
ATOM 666 C CA . THR A 1 86 ? 12.021 -17.460 -14.622 1.00 85.50 86 THR A CA 1
ATOM 667 C C . THR A 1 86 ? 11.230 -18.100 -13.482 1.00 85.50 86 THR A C 1
ATOM 669 O O . THR A 1 86 ? 11.115 -19.322 -13.441 1.00 85.50 86 THR A O 1
ATOM 672 N N . MET A 1 87 ? 10.601 -17.297 -12.615 1.00 78.75 87 MET A N 1
ATOM 673 C CA . MET A 1 87 ? 9.660 -17.769 -11.597 1.00 78.75 87 MET A CA 1
ATOM 674 C C . MET A 1 87 ? 8.437 -18.488 -12.195 1.00 78.75 87 MET A C 1
ATOM 676 O O . MET A 1 87 ? 7.849 -19.331 -11.522 1.00 78.75 87 MET A O 1
ATOM 680 N N . LEU A 1 88 ? 8.072 -18.213 -13.454 1.00 82.12 88 LEU A N 1
ATOM 681 C CA . LEU A 1 88 ? 6.979 -18.907 -14.150 1.00 82.12 88 LEU A CA 1
ATOM 682 C C . LEU A 1 88 ? 7.318 -20.369 -14.483 1.00 82.12 88 LEU A C 1
ATOM 684 O O . LEU A 1 88 ? 6.416 -21.170 -14.722 1.00 82.12 88 LEU A O 1
ATOM 688 N N . ILE A 1 89 ? 8.607 -20.724 -14.502 1.00 86.44 89 ILE A N 1
ATOM 689 C CA . ILE A 1 89 ? 9.088 -22.067 -14.823 1.00 86.44 89 ILE A CA 1
ATOM 690 C C . ILE A 1 89 ? 9.640 -22.697 -13.533 1.00 86.44 89 ILE A C 1
ATOM 692 O O . ILE A 1 89 ? 10.705 -22.286 -13.064 1.00 86.44 89 ILE A O 1
ATOM 696 N N . PRO A 1 90 ? 8.981 -23.725 -12.959 1.00 76.50 90 PRO A N 1
ATOM 697 C CA . PRO A 1 90 ? 9.366 -24.298 -11.665 1.00 76.50 90 PRO A CA 1
ATOM 698 C C . PRO A 1 90 ? 10.842 -24.718 -11.570 1.00 76.50 90 PRO A C 1
ATOM 700 O O . PRO A 1 90 ? 11.463 -24.535 -10.523 1.00 76.50 90 PRO A O 1
ATOM 703 N N . SER A 1 91 ? 11.427 -25.215 -12.667 1.00 81.12 91 SER A N 1
ATOM 704 C CA . SER A 1 91 ? 12.825 -25.666 -12.733 1.00 81.12 91 SER A CA 1
ATOM 705 C C . SER A 1 91 ? 13.862 -24.535 -12.723 1.00 81.12 91 SER A C 1
ATOM 707 O O . SER A 1 91 ? 14.981 -24.756 -12.267 1.00 81.12 91 SER A O 1
ATOM 709 N N . LEU A 1 92 ? 13.508 -23.329 -13.181 1.00 82.75 92 LEU A N 1
ATOM 710 C CA . LEU A 1 92 ? 14.402 -22.161 -13.218 1.00 82.75 92 LEU A CA 1
ATOM 711 C C . LEU A 1 92 ? 14.126 -21.164 -12.082 1.00 82.75 92 LEU A C 1
ATOM 713 O O . LEU A 1 92 ? 14.876 -20.204 -11.916 1.00 82.75 92 LEU A O 1
ATOM 717 N N . SER A 1 93 ? 13.115 -21.423 -11.247 1.00 78.12 93 SER A N 1
ATOM 718 C CA . SER A 1 93 ? 12.707 -20.572 -10.117 1.00 78.12 93 SER A CA 1
ATOM 719 C C . SER A 1 93 ? 13.827 -20.246 -9.115 1.00 78.12 93 SER A C 1
ATOM 721 O O . SER A 1 93 ? 13.775 -19.231 -8.423 1.00 78.12 93 SER A O 1
ATOM 723 N N . VAL A 1 94 ? 14.884 -21.062 -9.048 1.00 84.06 94 VAL A N 1
ATOM 724 C CA . VAL A 1 94 ? 16.064 -20.784 -8.211 1.00 84.06 94 VAL A CA 1
ATOM 725 C C . VAL A 1 94 ? 16.774 -19.503 -8.658 1.00 84.06 94 VAL A C 1
ATOM 727 O O . VAL A 1 94 ? 17.264 -18.752 -7.815 1.00 84.06 94 VAL A O 1
ATOM 730 N N . LEU A 1 95 ? 16.776 -19.211 -9.961 1.00 84.00 95 LEU A N 1
ATOM 731 C CA . LEU A 1 95 ? 17.427 -18.033 -10.527 1.00 84.00 95 LEU A CA 1
ATOM 732 C C . LEU A 1 95 ? 16.684 -16.735 -10.174 1.00 84.00 95 LEU A C 1
ATOM 734 O O . LEU A 1 95 ? 17.314 -15.690 -10.019 1.00 84.00 95 LEU A O 1
ATOM 738 N N . SER A 1 96 ? 15.368 -16.806 -9.945 1.00 85.62 96 SER A N 1
ATOM 739 C CA . SER A 1 96 ? 14.566 -15.654 -9.517 1.00 85.62 96 SER A CA 1
ATOM 740 C C . SER A 1 96 ? 14.847 -15.231 -8.066 1.00 85.62 96 SER A C 1
ATOM 742 O O . SER A 1 96 ? 14.510 -14.112 -7.682 1.00 85.62 96 SER A O 1
ATOM 744 N N . ARG A 1 97 ? 15.510 -16.065 -7.249 1.00 84.94 97 ARG A N 1
ATOM 745 C CA . ARG A 1 97 ? 15.850 -15.724 -5.853 1.00 84.94 97 ARG A CA 1
ATOM 746 C C . ARG A 1 97 ? 16.801 -14.530 -5.757 1.00 84.94 97 ARG A C 1
ATOM 748 O O . ARG A 1 97 ? 16.661 -13.722 -4.844 1.00 84.94 97 ARG A O 1
ATOM 755 N N . ILE A 1 98 ? 17.732 -14.400 -6.704 1.00 87.88 98 ILE A N 1
ATOM 756 C CA . ILE A 1 98 ? 18.704 -13.297 -6.757 1.00 87.88 98 ILE A CA 1
ATOM 757 C C . ILE A 1 98 ? 17.988 -11.944 -6.904 1.00 87.88 98 ILE A C 1
ATOM 759 O O . ILE A 1 98 ? 18.126 -11.114 -6.003 1.00 87.88 98 ILE A O 1
ATOM 763 N N . PRO A 1 99 ? 17.174 -11.699 -7.953 1.00 86.69 99 PRO A N 1
ATOM 764 C CA . PRO A 1 99 ? 16.472 -10.427 -8.077 1.00 86.69 99 PRO A CA 1
ATOM 765 C C . PRO A 1 99 ? 15.452 -10.206 -6.953 1.00 86.69 99 PRO A C 1
ATOM 767 O O . PRO A 1 99 ? 15.332 -9.081 -6.475 1.00 86.69 99 PRO A O 1
ATOM 770 N N . ILE A 1 100 ? 14.783 -11.252 -6.448 1.00 86.00 100 ILE A N 1
ATOM 771 C CA . ILE A 1 100 ? 13.879 -11.115 -5.290 1.00 86.00 100 ILE A CA 1
ATOM 772 C C . ILE A 1 100 ? 14.645 -10.629 -4.052 1.00 86.00 100 ILE A C 1
ATOM 774 O O . ILE A 1 100 ? 14.170 -9.728 -3.366 1.00 86.00 100 ILE A O 1
ATOM 778 N N . SER A 1 101 ? 15.842 -11.160 -3.778 1.00 89.69 101 SER A N 1
ATOM 779 C CA . SER A 1 101 ? 16.657 -10.711 -2.640 1.00 89.69 101 SER A CA 1
ATOM 780 C C . SER A 1 101 ? 17.061 -9.237 -2.750 1.00 89.69 101 SER A C 1
ATOM 782 O O . SER A 1 101 ? 17.028 -8.516 -1.754 1.00 89.69 101 SER A O 1
ATOM 784 N N . TYR A 1 102 ? 17.357 -8.768 -3.966 1.00 89.38 102 TYR A N 1
ATOM 785 C CA . TYR A 1 102 ? 17.652 -7.364 -4.234 1.00 89.38 102 TYR A CA 1
ATOM 786 C C . TYR A 1 102 ? 16.425 -6.476 -3.997 1.00 89.38 102 TYR A C 1
ATOM 788 O O . TYR A 1 102 ? 16.521 -5.469 -3.300 1.00 89.38 102 TYR A O 1
ATOM 796 N N . VAL A 1 103 ? 15.259 -6.875 -4.518 1.00 88.69 103 VAL A N 1
ATOM 797 C CA . VAL A 1 103 ? 13.995 -6.145 -4.332 1.00 88.69 103 VAL A CA 1
ATOM 798 C C . VAL A 1 103 ? 13.610 -6.074 -2.855 1.00 88.69 103 VAL A C 1
ATOM 800 O O . VAL A 1 103 ? 13.229 -5.006 -2.385 1.00 88.69 103 VAL A O 1
ATOM 803 N N . VAL A 1 104 ? 13.743 -7.171 -2.104 1.00 91.44 104 VAL A N 1
ATOM 804 C CA . VAL A 1 104 ? 13.453 -7.194 -0.661 1.00 91.44 104 VAL A CA 1
ATOM 805 C C . VAL A 1 104 ? 14.448 -6.332 0.115 1.00 91.44 104 VAL A C 1
ATOM 807 O O . VAL A 1 104 ? 14.028 -5.553 0.965 1.00 91.44 104 VAL A O 1
ATOM 810 N N . GLY A 1 105 ? 15.747 -6.421 -0.188 1.00 93.31 105 GLY A N 1
ATOM 811 C CA . GLY A 1 105 ? 16.773 -5.607 0.469 1.00 93.31 105 GLY A CA 1
ATOM 812 C C . GLY A 1 105 ? 16.580 -4.110 0.223 1.00 93.31 105 GLY A C 1
ATOM 813 O O . GLY A 1 105 ? 16.561 -3.322 1.170 1.00 93.31 105 GLY A O 1
ATOM 814 N N . PHE A 1 106 ? 16.360 -3.721 -1.035 1.00 91.62 106 PHE A N 1
ATOM 815 C CA . PHE A 1 106 ? 16.039 -2.341 -1.393 1.00 91.62 106 PHE A CA 1
ATOM 816 C C . PHE A 1 106 ? 14.717 -1.892 -0.761 1.00 91.62 106 PHE A C 1
ATOM 818 O O . PHE A 1 106 ? 14.668 -0.828 -0.155 1.00 91.62 106 PHE A O 1
ATOM 825 N N . GLY A 1 107 ? 13.663 -2.706 -0.851 1.00 91.44 107 GLY A N 1
ATOM 826 C CA . GLY A 1 107 ? 12.342 -2.393 -0.308 1.00 91.44 107 GLY A CA 1
ATOM 827 C C . GLY A 1 107 ? 12.350 -2.211 1.208 1.00 91.44 107 GLY A C 1
ATOM 828 O O . GLY A 1 107 ? 11.741 -1.270 1.707 1.00 91.44 107 GLY A O 1
ATOM 829 N N . ALA A 1 108 ? 13.088 -3.047 1.941 1.00 92.44 108 ALA A N 1
ATOM 830 C CA . ALA A 1 108 ? 13.249 -2.905 3.385 1.00 92.44 108 ALA A CA 1
ATOM 831 C C . ALA A 1 108 ? 14.043 -1.641 3.748 1.00 92.44 108 ALA A C 1
ATOM 833 O O . ALA A 1 108 ? 13.625 -0.892 4.628 1.00 92.44 108 ALA A O 1
ATOM 834 N N . GLY A 1 109 ? 15.155 -1.370 3.055 1.00 92.88 109 GLY A N 1
ATOM 835 C CA . GLY A 1 109 ? 15.981 -0.188 3.318 1.00 92.88 109 GLY A CA 1
ATOM 836 C C . GLY A 1 109 ? 15.274 1.121 2.962 1.00 92.88 109 GLY A C 1
ATOM 837 O O . GLY A 1 109 ? 15.139 2.012 3.801 1.00 92.88 109 GLY A O 1
ATOM 838 N N . ALA A 1 110 ? 14.776 1.226 1.729 1.00 93.44 110 ALA A N 1
ATOM 839 C CA . ALA A 1 110 ? 14.035 2.391 1.260 1.00 93.44 110 ALA A CA 1
ATOM 840 C C . ALA A 1 110 ? 12.726 2.573 2.038 1.00 93.44 110 ALA A C 1
ATOM 842 O O . ALA A 1 110 ? 12.391 3.696 2.401 1.00 93.44 110 ALA A O 1
ATOM 843 N N . GLY A 1 111 ? 12.021 1.482 2.349 1.00 92.88 111 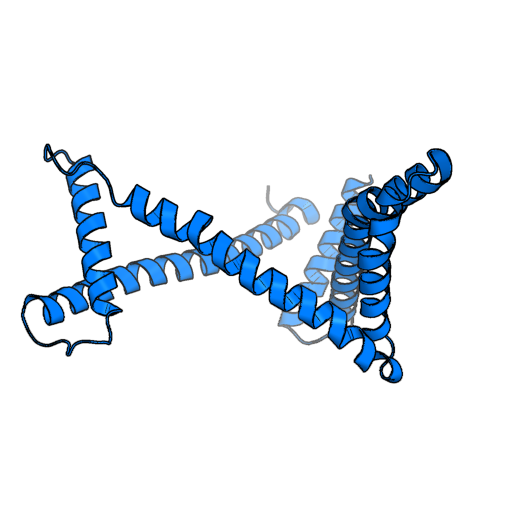GLY A N 1
ATOM 844 C CA . GLY A 1 111 ? 10.798 1.506 3.147 1.00 92.88 111 GLY A CA 1
ATOM 845 C C . GLY A 1 111 ? 11.034 2.003 4.571 1.00 92.88 111 GLY A C 1
ATOM 846 O O . GLY A 1 111 ? 10.295 2.864 5.037 1.00 92.88 111 GLY A O 1
ATOM 847 N N . ALA A 1 112 ? 12.094 1.542 5.243 1.00 92.38 112 ALA A N 1
ATOM 848 C CA . ALA A 1 112 ? 12.446 2.033 6.576 1.00 92.38 112 ALA A CA 1
ATOM 849 C C . ALA A 1 112 ? 12.734 3.543 6.567 1.00 92.38 112 ALA A C 1
ATOM 851 O O . ALA A 1 112 ? 12.224 4.279 7.412 1.00 92.38 112 ALA A O 1
ATOM 852 N N . MET A 1 113 ? 13.498 4.018 5.579 1.00 93.25 113 MET A N 1
ATOM 853 C CA . MET A 1 113 ? 13.775 5.448 5.425 1.00 93.25 113 MET A CA 1
ATOM 854 C C . MET A 1 113 ? 12.517 6.249 5.085 1.00 93.25 113 MET A C 1
ATOM 856 O O . MET A 1 113 ? 12.338 7.343 5.620 1.00 93.25 113 MET A O 1
ATOM 860 N N . ALA A 1 114 ? 11.639 5.702 4.243 1.00 93.00 114 ALA A N 1
ATOM 861 C CA . ALA A 1 114 ? 10.368 6.322 3.903 1.00 93.00 114 ALA A CA 1
ATOM 862 C C . ALA A 1 114 ? 9.508 6.501 5.156 1.00 93.00 114 ALA A C 1
ATOM 864 O O . ALA A 1 114 ? 9.131 7.627 5.435 1.00 93.00 114 ALA A O 1
ATOM 865 N N . VAL A 1 115 ? 9.311 5.460 5.972 1.00 92.56 115 VAL A N 1
ATOM 866 C CA . VAL A 1 115 ? 8.536 5.550 7.227 1.00 92.56 115 VAL A CA 1
ATOM 867 C C . VAL A 1 115 ? 9.104 6.613 8.170 1.00 92.56 115 VAL A C 1
ATOM 869 O O . VAL A 1 115 ? 8.355 7.390 8.762 1.00 92.56 115 VAL A O 1
ATOM 872 N N . ILE A 1 116 ? 10.431 6.711 8.294 1.00 93.06 116 ILE A N 1
ATOM 873 C CA . ILE A 1 116 ? 11.051 7.762 9.114 1.00 93.06 116 ILE A CA 1
ATOM 874 C C . ILE A 1 116 ? 10.679 9.155 8.581 1.00 93.06 116 ILE A C 1
ATOM 876 O O . ILE A 1 116 ? 10.319 10.037 9.361 1.00 93.06 116 ILE A O 1
ATOM 880 N N . GLN A 1 117 ? 10.756 9.359 7.267 1.00 93.38 117 GLN A N 1
ATOM 881 C CA . GLN A 1 117 ? 10.543 10.665 6.641 1.00 93.38 117 GLN A CA 1
ATOM 882 C C . GLN A 1 117 ? 9.069 11.045 6.475 1.00 93.38 117 GLN A C 1
ATOM 884 O O . GLN A 1 117 ? 8.744 12.225 6.584 1.00 93.38 117 GLN A O 1
ATOM 889 N N . THR A 1 118 ? 8.191 10.086 6.191 1.00 93.00 118 THR A N 1
ATOM 890 C CA . THR A 1 118 ? 6.769 10.327 5.914 1.00 93.00 118 THR A CA 1
ATOM 891 C C . THR A 1 118 ? 5.920 10.253 7.167 1.00 93.00 118 THR A C 1
ATOM 893 O O . THR A 1 118 ? 4.941 10.989 7.267 1.00 93.00 118 THR A O 1
ATOM 896 N N . ASP A 1 119 ? 6.304 9.414 8.131 1.00 91.12 119 ASP A N 1
ATOM 897 C CA . ASP A 1 119 ? 5.468 9.145 9.297 1.00 91.12 119 ASP A CA 1
ATOM 898 C C . ASP A 1 119 ? 6.110 9.743 10.550 1.00 91.12 119 ASP A C 1
ATOM 900 O O . ASP A 1 119 ? 5.533 10.638 11.166 1.00 91.12 119 ASP A O 1
ATOM 904 N N . ILE A 1 120 ? 7.329 9.322 10.908 1.00 89.94 120 ILE A N 1
ATOM 905 C CA . ILE A 1 120 ? 7.941 9.688 12.199 1.00 89.94 120 ILE A CA 1
ATOM 906 C C . ILE A 1 120 ? 8.254 11.188 12.277 1.00 89.94 120 ILE A C 1
ATOM 908 O O . ILE A 1 120 ? 7.841 11.859 13.223 1.00 89.94 120 ILE A O 1
ATOM 912 N N . VAL A 1 121 ? 8.978 11.737 11.298 1.00 92.06 121 VAL A N 1
ATOM 913 C CA . VAL A 1 121 ? 9.388 13.153 11.312 1.00 92.06 121 VAL A CA 1
ATOM 914 C C . VAL A 1 121 ? 8.170 14.092 11.297 1.00 92.06 121 VAL A C 1
ATOM 916 O O . VAL A 1 121 ? 8.119 14.993 12.142 1.00 92.06 121 VAL A O 1
ATOM 919 N N . PRO A 1 122 ? 7.158 13.894 10.429 1.00 92.12 122 PRO A N 1
ATOM 920 C CA . PRO A 1 122 ? 5.958 14.721 10.447 1.00 92.12 122 PRO A CA 1
ATOM 921 C C . PRO A 1 122 ? 5.137 14.561 11.726 1.00 92.12 122 PRO A C 1
ATOM 923 O O . PRO A 1 122 ? 4.613 15.559 12.209 1.00 92.12 122 PRO A O 1
ATOM 926 N N . GLN A 1 123 ? 5.061 13.366 12.326 1.00 87.38 123 GLN A N 1
ATOM 927 C CA . GLN A 1 123 ? 4.380 13.171 13.615 1.00 87.38 123 GLN A CA 1
ATOM 928 C C . GLN A 1 123 ? 5.069 13.928 14.758 1.00 87.38 123 GLN A C 1
ATOM 930 O O . GLN A 1 123 ? 4.393 14.546 15.586 1.00 87.38 123 GLN A O 1
ATOM 935 N N . ILE A 1 124 ? 6.407 13.936 14.787 1.00 88.44 124 ILE A N 1
ATOM 936 C CA . ILE A 1 124 ? 7.170 14.738 15.752 1.00 88.44 124 ILE A CA 1
ATOM 937 C C . ILE A 1 124 ? 6.868 16.221 15.537 1.00 88.44 124 ILE A C 1
ATOM 939 O O . ILE A 1 124 ? 6.508 16.909 16.489 1.00 88.44 124 ILE A O 1
ATOM 943 N N . ASN A 1 125 ? 6.953 16.708 14.294 1.00 87.44 125 ASN A N 1
ATOM 944 C CA . ASN A 1 125 ? 6.669 18.107 13.971 1.00 87.44 125 ASN A CA 1
ATOM 945 C C . ASN A 1 125 ? 5.233 18.504 14.349 1.00 87.44 125 ASN A C 1
ATOM 947 O O . ASN A 1 125 ? 5.031 19.526 15.000 1.00 87.44 125 ASN A O 1
ATOM 951 N N . ALA A 1 126 ? 4.259 17.645 14.041 1.00 84.56 126 ALA A N 1
ATOM 952 C CA . ALA A 1 126 ? 2.858 17.839 14.385 1.00 84.56 126 ALA A CA 1
ATOM 953 C C . ALA A 1 126 ? 2.613 17.874 15.898 1.00 84.56 126 ALA A C 1
ATOM 955 O O . ALA A 1 126 ? 1.613 18.433 16.322 1.00 84.56 126 ALA A O 1
ATOM 956 N N . THR A 1 127 ? 3.506 17.321 16.723 1.00 84.06 127 THR A N 1
ATOM 957 C CA . THR A 1 127 ? 3.389 17.376 18.190 1.00 84.06 127 THR A CA 1
ATOM 958 C C . THR A 1 127 ? 4.028 18.646 18.778 1.00 84.06 127 THR A C 1
ATOM 960 O O . THR A 1 127 ? 3.722 19.025 19.909 1.00 84.06 127 THR A O 1
ATOM 963 N N . ILE A 1 128 ? 4.859 19.367 18.012 1.00 82.25 128 ILE A N 1
ATOM 964 C CA . ILE A 1 128 ? 5.454 20.659 18.401 1.00 82.25 128 ILE A CA 1
ATOM 965 C C . ILE A 1 128 ? 4.438 21.779 18.115 1.00 82.25 128 ILE A C 1
ATOM 967 O O . ILE A 1 128 ? 4.615 22.620 17.236 1.00 82.25 128 ILE A O 1
ATOM 971 N N . MET A 1 129 ? 3.329 21.774 18.853 1.00 79.06 129 MET A N 1
ATOM 972 C CA . MET A 1 129 ? 2.283 22.797 18.761 1.00 79.06 129 MET A CA 1
ATOM 973 C C . MET A 1 129 ? 2.376 23.793 19.927 1.00 79.06 129 MET A C 1
ATOM 975 O O . MET A 1 129 ? 2.716 23.397 21.044 1.00 79.06 129 MET A O 1
ATOM 979 N N . PRO A 1 130 ? 2.051 25.086 19.722 1.00 75.12 130 PRO A N 1
ATOM 980 C CA . PRO A 1 130 ? 2.009 26.054 20.811 1.00 75.12 130 PRO A CA 1
ATOM 981 C C . PRO A 1 130 ? 0.862 25.729 21.778 1.00 75.12 130 PRO A C 1
ATOM 983 O O . PRO A 1 130 ? -0.287 25.530 21.377 1.00 75.12 130 PRO A O 1
ATOM 986 N N . ILE A 1 131 ? 1.196 25.685 23.069 1.00 72.69 131 ILE A N 1
ATOM 987 C CA . ILE A 1 131 ? 0.269 25.353 24.166 1.00 72.69 131 ILE A CA 1
ATOM 988 C C . ILE A 1 131 ? -0.194 26.624 24.904 1.00 72.69 131 ILE A C 1
ATOM 990 O O . ILE A 1 131 ? -1.243 26.636 25.543 1.00 72.69 131 ILE A O 1
ATOM 994 N N . LEU A 1 132 ? 0.555 27.726 24.790 1.00 73.81 132 LEU A N 1
ATOM 995 C CA . LEU A 1 132 ? 0.214 29.013 25.397 1.00 73.81 132 LEU A CA 1
ATOM 996 C C . LEU A 1 132 ? -0.006 30.087 24.324 1.00 73.81 132 LEU A C 1
ATOM 998 O O . LEU A 1 132 ? 0.752 30.113 23.352 1.00 73.81 132 LEU A O 1
ATOM 1002 N N . PRO A 1 133 ? -0.992 30.996 24.496 1.00 76.62 133 PRO A N 1
ATOM 1003 C CA . PRO A 1 133 ? -1.950 31.140 25.615 1.00 76.62 133 PRO A CA 1
ATOM 1004 C C . PRO A 1 133 ? -3.117 30.127 25.576 1.00 76.62 133 PRO A C 1
ATOM 1006 O O . PRO A 1 133 ? -3.406 29.571 24.527 1.00 76.62 133 PRO A O 1
ATOM 1009 N N . LEU A 1 134 ? -3.804 29.869 26.696 1.00 70.94 134 LEU A N 1
ATOM 1010 C CA . LEU A 1 134 ? -4.858 28.835 26.806 1.00 70.94 134 LEU A CA 1
ATOM 1011 C C . LEU A 1 134 ? -6.187 29.223 26.117 1.00 70.94 134 LEU A C 1
ATOM 1013 O O . LEU A 1 134 ? -7.200 29.471 26.766 1.00 70.94 134 LEU A O 1
ATOM 1017 N N . THR A 1 135 ? -6.190 29.259 24.787 1.00 79.12 135 THR A N 1
ATOM 1018 C CA . THR A 1 135 ? -7.398 29.353 23.947 1.00 79.12 135 THR A CA 1
ATOM 1019 C C . THR A 1 135 ? -7.998 27.955 23.722 1.00 79.12 135 THR A C 1
ATOM 1021 O O . THR A 1 135 ? -7.286 26.961 23.847 1.00 79.12 135 THR A O 1
ATOM 1024 N N . PHE A 1 136 ? -9.269 27.838 23.306 1.00 74.38 136 PHE A N 1
ATOM 1025 C CA . PHE A 1 136 ? -9.893 26.549 22.937 1.00 74.38 136 PHE A CA 1
ATOM 1026 C C . PHE A 1 136 ? -9.041 25.700 21.972 1.00 74.38 136 PHE A C 1
ATOM 1028 O O . PHE A 1 136 ? -8.939 24.489 22.145 1.00 74.38 136 PHE A O 1
ATOM 1035 N N . ALA A 1 137 ? -8.369 26.335 21.005 1.00 76.31 137 ALA A N 1
ATOM 1036 C CA . ALA A 1 137 ? -7.441 25.657 20.097 1.00 76.31 137 ALA A CA 1
ATOM 1037 C C . ALA A 1 137 ? -6.222 25.060 20.827 1.00 76.31 137 ALA A C 1
ATOM 1039 O O . ALA A 1 137 ? -5.815 23.936 20.554 1.00 76.31 137 ALA A O 1
ATOM 1040 N N . ASN A 1 138 ? -5.677 25.772 21.812 1.00 79.88 138 ASN A N 1
ATOM 1041 C CA . ASN A 1 138 ? -4.480 25.350 22.536 1.00 79.88 138 ASN A CA 1
ATOM 1042 C C . ASN A 1 138 ? -4.793 24.312 23.625 1.00 79.88 138 ASN A C 1
ATOM 1044 O O . ASN A 1 138 ? -3.940 23.489 23.947 1.00 79.88 138 ASN A O 1
ATOM 1048 N N . ILE A 1 139 ? -6.033 24.280 24.129 1.00 81.50 139 ILE A N 1
ATOM 1049 C CA . ILE A 1 139 ? -6.541 23.175 24.957 1.00 81.50 139 ILE A CA 1
ATOM 1050 C C . ILE A 1 139 ? -6.581 21.877 24.140 1.00 81.50 139 ILE A C 1
ATOM 1052 O O . ILE A 1 139 ? -6.157 20.837 24.638 1.00 81.50 139 ILE A O 1
ATOM 1056 N N . ASN A 1 140 ? -7.022 21.931 22.879 1.00 83.38 140 ASN A N 1
ATOM 1057 C CA . ASN A 1 140 ? -6.974 20.766 21.993 1.00 83.38 140 ASN A CA 1
ATOM 1058 C C . ASN A 1 140 ? -5.526 20.295 21.764 1.00 83.38 140 ASN A C 1
ATOM 1060 O O . ASN A 1 140 ? -5.235 19.111 21.915 1.00 83.38 140 ASN A O 1
ATOM 1064 N N . ASN A 1 141 ? -4.599 21.225 21.505 1.00 84.00 141 ASN A N 1
ATOM 1065 C CA . ASN A 1 141 ? -3.174 20.903 21.361 1.00 84.00 141 ASN A CA 1
A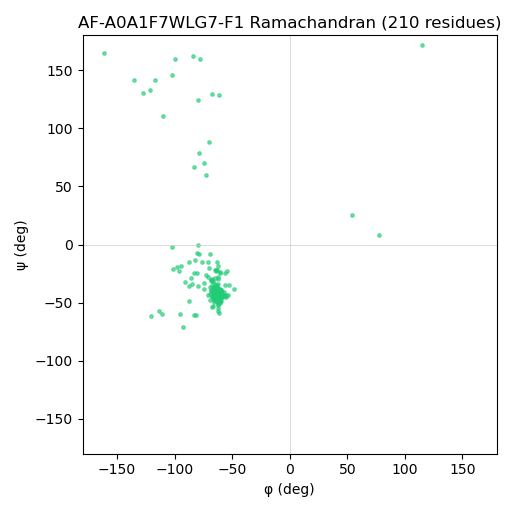TOM 1066 C C . ASN A 1 141 ? -2.608 20.231 22.625 1.00 84.00 141 ASN A C 1
ATOM 1068 O O . ASN A 1 141 ? -1.870 19.253 22.524 1.00 84.00 141 ASN A O 1
ATOM 1072 N N . LEU A 1 142 ? -2.991 20.704 23.816 1.00 83.25 142 LEU A N 1
ATOM 1073 C CA . LEU A 1 142 ? -2.588 20.103 25.089 1.00 83.25 142 LEU A CA 1
ATOM 1074 C C . LEU A 1 142 ? -3.119 18.670 25.245 1.00 83.25 142 LEU A C 1
ATOM 1076 O O . LEU A 1 142 ? -2.367 17.786 25.654 1.00 83.25 142 LEU A O 1
ATOM 1080 N N . ILE A 1 143 ? -4.387 18.424 24.898 1.00 85.19 143 ILE A N 1
ATOM 1081 C CA . ILE A 1 143 ? -4.986 17.081 24.933 1.00 85.19 143 ILE A CA 1
ATOM 1082 C C . ILE A 1 143 ? -4.229 16.134 23.998 1.00 85.19 143 ILE A C 1
ATOM 1084 O O . ILE A 1 143 ? -3.942 15.004 24.390 1.00 85.19 143 ILE A O 1
ATOM 1088 N N . VAL A 1 144 ? -3.865 16.594 22.796 1.00 85.50 144 VAL A N 1
ATOM 1089 C CA . VAL A 1 144 ? -3.083 15.800 21.837 1.00 85.50 144 VAL A CA 1
ATOM 1090 C C . VAL A 1 144 ? -1.710 15.450 22.412 1.00 85.50 144 VAL A C 1
ATOM 1092 O O . VAL A 1 144 ? -1.342 14.278 22.415 1.00 85.50 144 VAL A O 1
ATOM 1095 N N . VAL A 1 145 ? -0.978 16.424 22.962 1.00 86.06 145 VAL A N 1
ATOM 1096 C CA . VAL A 1 145 ? 0.346 16.184 23.566 1.00 86.06 145 VAL A CA 1
ATOM 1097 C C . VAL A 1 145 ? 0.253 15.188 24.727 1.00 86.06 145 VAL A C 1
ATOM 1099 O O . VAL A 1 145 ? 1.034 14.238 24.786 1.00 86.06 145 VAL A O 1
ATOM 1102 N N . ILE A 1 146 ? -0.728 15.352 25.621 1.00 86.31 146 ILE A N 1
ATOM 1103 C CA . ILE A 1 146 ? -0.953 14.425 26.740 1.00 86.31 146 ILE A CA 1
ATOM 1104 C C . ILE A 1 146 ? -1.312 13.028 26.221 1.00 86.31 146 ILE A C 1
ATOM 1106 O O . ILE A 1 146 ? -0.743 12.041 26.685 1.00 86.31 146 ILE A O 1
ATOM 1110 N N . GLY A 1 147 ? -2.207 12.933 25.236 1.00 86.06 147 GLY A N 1
ATOM 1111 C CA . GLY A 1 147 ? -2.613 11.667 24.630 1.00 86.06 147 GLY A CA 1
ATOM 1112 C C . GLY A 1 147 ? -1.438 10.915 24.003 1.00 86.06 147 GLY A C 1
ATOM 1113 O O . GLY A 1 147 ? -1.309 9.706 24.213 1.00 86.06 147 GLY A O 1
ATOM 1114 N N . VAL A 1 148 ? -0.539 11.621 23.305 1.00 86.94 148 VAL A N 1
ATOM 1115 C CA . VAL A 1 148 ? 0.690 11.045 22.731 1.00 86.94 148 VAL A CA 1
ATOM 1116 C C . VAL A 1 148 ? 1.608 10.520 23.834 1.00 86.94 148 VAL A C 1
ATO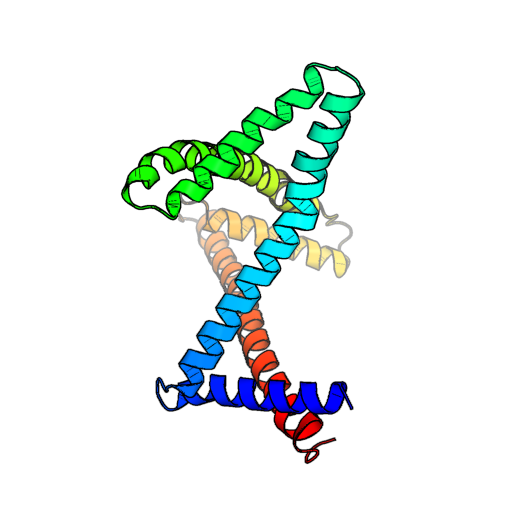M 1118 O O . VAL A 1 148 ? 2.016 9.362 23.780 1.00 86.94 148 VAL A O 1
ATOM 1121 N N . VAL A 1 149 ? 1.884 11.317 24.871 1.00 85.25 149 VAL A N 1
ATOM 1122 C CA . VAL A 1 149 ? 2.752 10.898 25.986 1.00 85.25 149 VAL A CA 1
ATOM 1123 C C . VAL A 1 149 ? 2.170 9.685 26.720 1.00 85.25 149 VAL A C 1
ATOM 1125 O O . VAL A 1 149 ? 2.882 8.706 26.938 1.00 85.25 149 VAL A O 1
ATOM 1128 N N . CYS A 1 150 ? 0.877 9.698 27.049 1.00 84.31 150 CYS A N 1
ATOM 1129 C CA . CYS A 1 150 ? 0.196 8.569 27.690 1.00 84.31 150 CYS A CA 1
ATOM 1130 C C . CYS A 1 150 ? 0.219 7.300 26.823 1.00 84.31 150 CYS A C 1
ATOM 1132 O O . CYS A 1 150 ? 0.432 6.203 27.340 1.00 84.31 150 CYS A O 1
ATOM 1134 N N . SER A 1 151 ? 0.045 7.439 25.507 1.00 84.38 151 SER A N 1
ATOM 1135 C CA . SER A 1 151 ? 0.110 6.309 24.571 1.00 84.38 151 SER A CA 1
ATOM 1136 C C . SER A 1 151 ? 1.528 5.739 24.459 1.00 84.38 151 SER A C 1
ATOM 1138 O O . SER A 1 151 ? 1.698 4.521 24.427 1.00 84.38 151 SER A O 1
ATOM 1140 N N . LEU A 1 152 ? 2.558 6.594 24.460 1.00 84.12 152 LEU A N 1
ATOM 1141 C CA . LEU A 1 152 ? 3.958 6.158 24.488 1.00 84.12 152 LEU A CA 1
ATOM 1142 C C . LEU A 1 152 ? 4.299 5.432 25.793 1.00 84.12 152 LEU A C 1
ATOM 1144 O O . LEU A 1 152 ? 4.983 4.414 25.747 1.00 84.12 152 LEU A O 1
ATOM 1148 N N . ILE A 1 153 ? 3.786 5.906 26.934 1.00 83.06 153 ILE A N 1
ATOM 1149 C CA . ILE A 1 153 ? 3.941 5.225 28.229 1.00 83.06 153 ILE A CA 1
ATOM 1150 C C . ILE A 1 153 ? 3.328 3.819 28.176 1.00 83.06 153 ILE A C 1
ATOM 1152 O O . ILE A 1 153 ? 3.959 2.881 28.649 1.00 83.06 153 ILE A O 1
ATOM 1156 N N . TYR A 1 154 ? 2.148 3.653 27.567 1.00 81.62 154 TYR A N 1
ATOM 1157 C CA . TYR A 1 154 ? 1.519 2.336 27.408 1.00 81.62 154 TYR A CA 1
ATOM 1158 C C . TYR A 1 154 ? 2.368 1.357 26.578 1.00 81.62 154 TYR A C 1
ATOM 1160 O O . TYR A 1 154 ? 2.491 0.187 26.939 1.00 81.62 154 TYR A O 1
ATOM 1168 N N . PHE A 1 155 ? 2.972 1.817 25.477 1.00 82.44 155 PHE A N 1
ATOM 1169 C CA . PHE A 1 155 ? 3.827 0.973 24.631 1.00 82.44 155 PHE A CA 1
ATOM 1170 C C . PHE A 1 155 ? 5.256 0.805 25.166 1.00 82.44 155 PHE A C 1
ATOM 1172 O O . PHE A 1 155 ? 6.025 0.000 24.631 1.00 82.44 155 PHE A O 1
ATOM 1179 N N . PHE A 1 156 ? 5.634 1.526 26.224 1.00 79.00 156 PHE A N 1
ATOM 1180 C CA . PHE A 1 156 ? 6.943 1.399 26.849 1.00 79.00 156 PHE A CA 1
ATOM 1181 C C . PHE A 1 156 ? 6.994 0.166 27.763 1.00 79.00 156 PHE A C 1
ATOM 1183 O O . PHE A 1 156 ? 6.916 0.245 28.987 1.00 79.00 156 PHE A O 1
ATOM 1190 N N . PHE A 1 157 ? 7.159 -1.009 27.152 1.00 66.25 157 PHE A N 1
ATOM 1191 C CA . PHE A 1 157 ? 7.181 -2.300 27.852 1.00 66.25 157 PHE A CA 1
ATOM 1192 C C . PHE A 1 157 ? 8.417 -2.527 28.748 1.00 66.25 157 PHE A C 1
ATOM 1194 O O . PHE A 1 157 ? 8.458 -3.503 29.493 1.00 66.25 157 PHE A O 1
ATOM 1201 N N . SER A 1 158 ? 9.428 -1.650 28.697 1.00 64.81 158 SER A N 1
ATOM 1202 C CA . SER A 1 158 ? 10.697 -1.793 29.431 1.00 64.81 158 SER A CA 1
ATOM 1203 C C . SER A 1 158 ? 10.642 -1.394 30.912 1.00 64.81 158 SER A C 1
ATOM 1205 O O . SER A 1 158 ? 11.659 -1.468 31.598 1.00 64.81 158 SER A O 1
ATOM 1207 N N . THR A 1 159 ? 9.501 -0.952 31.442 1.00 62.69 159 THR A N 1
ATOM 1208 C CA . THR A 1 159 ? 9.355 -0.599 32.865 1.00 62.69 159 THR A CA 1
ATOM 1209 C C . THR A 1 159 ? 8.060 -1.176 33.423 1.00 62.69 159 THR A C 1
ATOM 1211 O O . THR A 1 159 ? 7.043 -1.220 32.734 1.00 62.69 159 THR A O 1
ATOM 1214 N N . GLU A 1 160 ? 8.089 -1.653 34.672 1.00 63.34 160 GLU A N 1
ATOM 1215 C CA . GLU A 1 160 ? 6.878 -2.142 35.331 1.00 63.34 160 GLU A CA 1
ATOM 1216 C C . GLU A 1 160 ? 5.848 -1.012 35.446 1.00 63.34 160 GLU A C 1
ATOM 1218 O O . GLU A 1 160 ? 6.134 0.065 35.966 1.00 63.34 160 GLU A O 1
ATOM 1223 N N . HIS A 1 161 ? 4.622 -1.279 35.001 1.00 59.97 161 HIS A N 1
ATOM 1224 C CA . HIS A 1 161 ? 3.488 -0.356 35.044 1.00 59.97 161 HIS A CA 1
ATOM 1225 C C . HIS A 1 161 ? 2.938 -0.183 36.475 1.00 59.97 161 HIS A C 1
ATOM 1227 O O . HIS A 1 161 ? 1.781 -0.498 36.758 1.00 59.97 161 HIS A O 1
ATOM 1233 N N . LYS A 1 162 ? 3.770 0.287 37.409 1.00 54.16 162 LYS A N 1
ATOM 1234 C CA . LYS A 1 162 ? 3.401 0.552 38.807 1.00 54.16 162 LYS A CA 1
ATOM 1235 C C . LYS A 1 162 ? 3.655 2.023 39.151 1.00 54.16 162 LYS A C 1
ATOM 1237 O O . LYS A 1 162 ? 4.716 2.564 38.860 1.00 54.16 162 LYS A O 1
ATOM 1242 N N . GLY A 1 163 ? 2.675 2.669 39.791 1.00 56.06 163 GLY A N 1
ATOM 1243 C CA . GLY A 1 163 ? 2.749 4.062 40.259 1.00 56.06 163 GLY A CA 1
ATOM 1244 C C . GLY A 1 163 ? 1.771 5.024 39.567 1.00 56.06 163 GLY A C 1
ATOM 1245 O O . GLY A 1 163 ? 1.110 4.672 38.598 1.00 56.06 163 GLY A O 1
ATOM 1246 N N . LEU A 1 164 ? 1.679 6.258 40.075 1.00 57.22 164 LEU A N 1
ATOM 1247 C CA . LEU A 1 164 ? 0.713 7.287 39.640 1.00 57.22 164 LEU A CA 1
ATOM 1248 C C . LEU A 1 164 ? 0.987 7.808 38.213 1.00 57.22 164 LEU A C 1
ATOM 1250 O O . LEU A 1 164 ? 0.060 8.148 37.488 1.00 57.22 164 LEU A O 1
ATOM 1254 N N . VAL A 1 165 ? 2.257 7.826 37.793 1.00 59.69 165 VAL A N 1
ATOM 1255 C CA . VAL A 1 165 ? 2.681 8.302 36.463 1.00 59.69 165 VAL A CA 1
ATOM 1256 C C . VAL A 1 165 ? 2.633 7.178 35.421 1.00 59.69 165 VAL A C 1
ATOM 1258 O O . VAL A 1 165 ? 2.032 7.345 34.366 1.00 59.69 165 VAL A O 1
ATOM 1261 N N . PHE A 1 166 ? 3.198 6.007 35.731 1.00 57.53 166 PHE A N 1
ATOM 1262 C CA . PHE A 1 166 ? 3.268 4.878 34.792 1.00 57.53 166 PHE A CA 1
ATOM 1263 C C . PHE A 1 166 ? 2.013 3.989 34.795 1.00 57.53 166 PHE A C 1
ATOM 1265 O O . PHE A 1 166 ? 1.677 3.412 33.767 1.00 57.53 166 PHE A O 1
ATOM 1272 N N . GLY A 1 167 ? 1.286 3.897 35.913 1.00 61.53 167 GLY A N 1
ATOM 1273 C CA . GLY A 1 167 ? 0.036 3.136 36.019 1.00 61.53 167 GLY A CA 1
ATOM 1274 C C . GLY A 1 167 ? -1.165 3.916 35.483 1.00 61.53 167 GLY A C 1
ATOM 1275 O O . GLY A 1 167 ? -1.779 3.509 34.499 1.00 61.53 167 GLY A O 1
ATOM 1276 N N . THR A 1 168 ? -1.475 5.073 36.078 1.00 65.44 168 THR A N 1
ATOM 1277 C CA . THR A 1 168 ? -2.622 5.899 35.650 1.00 65.44 168 THR A CA 1
ATOM 1278 C C . THR A 1 168 ? -2.413 6.488 34.251 1.00 65.44 168 THR A C 1
ATOM 1280 O O . THR A 1 168 ? -3.345 6.517 33.451 1.00 65.44 168 THR A O 1
ATOM 1283 N N . GLY A 1 169 ? -1.182 6.895 33.911 1.00 74.06 169 GLY A N 1
ATOM 1284 C CA . GLY A 1 169 ? -0.844 7.378 32.568 1.00 74.06 169 GLY A CA 1
ATOM 1285 C C . GLY A 1 169 ? -1.029 6.315 31.479 1.00 74.06 169 GLY A C 1
ATOM 1286 O O . GLY A 1 169 ? -1.564 6.625 30.417 1.00 74.06 169 GLY A O 1
ATOM 1287 N N . SER A 1 170 ? -0.679 5.055 31.763 1.00 74.75 170 SER A N 1
ATOM 1288 C CA . SER A 1 170 ? -0.898 3.926 30.846 1.00 74.75 170 SER A CA 1
ATOM 1289 C C . SER A 1 170 ? -2.386 3.598 30.680 1.00 74.75 170 SER A C 1
ATOM 1291 O O . SER A 1 170 ? -2.847 3.401 29.559 1.00 74.75 170 SER A O 1
ATOM 1293 N N . GLN A 1 171 ? -3.183 3.647 31.756 1.00 77.69 171 GLN A N 1
ATOM 1294 C CA . GLN A 1 171 ? -4.642 3.469 31.673 1.00 77.69 171 GLN A CA 1
ATOM 1295 C C . GLN A 1 171 ? -5.320 4.533 30.799 1.00 77.69 171 GLN A C 1
ATOM 1297 O O . GLN A 1 171 ? -6.185 4.204 29.988 1.00 77.69 171 GLN A O 1
ATOM 1302 N N . ILE A 1 172 ? -4.902 5.797 30.918 1.00 82.19 172 ILE A N 1
ATOM 1303 C CA . ILE A 1 172 ? -5.378 6.876 30.041 1.00 82.19 172 ILE A CA 1
ATOM 1304 C C . ILE A 1 172 ? -4.927 6.617 28.596 1.00 82.19 172 ILE A C 1
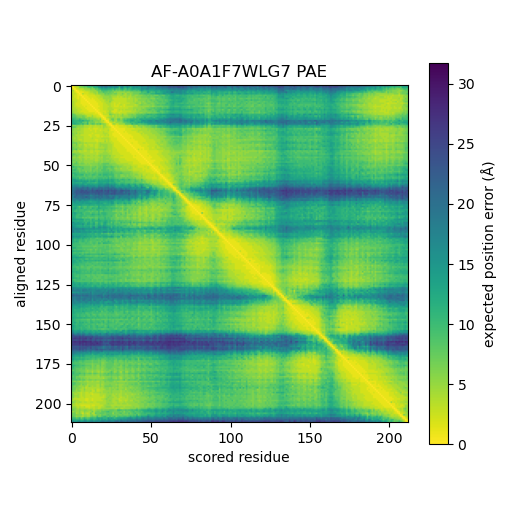ATOM 1306 O O . ILE A 1 172 ? -5.734 6.741 27.676 1.00 82.19 172 ILE A O 1
ATOM 1310 N N . GLY A 1 173 ? -3.680 6.181 28.393 1.00 83.00 173 GLY A N 1
ATOM 1311 C CA . GLY A 1 173 ? -3.162 5.778 27.082 1.00 83.00 173 GLY A CA 1
ATOM 1312 C C . GLY A 1 173 ? -4.016 4.696 26.414 1.00 83.00 173 GLY A C 1
ATOM 1313 O O . GLY A 1 173 ? -4.366 4.833 25.245 1.00 83.00 173 GLY A O 1
ATOM 1314 N N . ILE A 1 174 ? -4.449 3.677 27.164 1.00 85.50 174 ILE A N 1
ATOM 1315 C CA . ILE A 1 174 ? -5.353 2.627 26.661 1.00 85.50 174 ILE A CA 1
ATOM 1316 C C . ILE A 1 174 ? -6.663 3.223 26.141 1.00 85.50 174 ILE A C 1
ATOM 1318 O O . ILE A 1 174 ? -7.120 2.827 25.072 1.00 85.50 174 ILE A O 1
ATOM 1322 N N . ILE A 1 175 ? -7.258 4.184 26.855 1.00 88.00 175 ILE A N 1
ATOM 1323 C CA . ILE A 1 175 ? -8.507 4.829 26.422 1.00 88.00 175 ILE A CA 1
ATOM 1324 C C . ILE A 1 175 ? -8.291 5.562 25.092 1.00 88.00 175 ILE A C 1
ATOM 1326 O O . ILE A 1 175 ? -9.072 5.377 24.157 1.00 88.00 175 ILE A O 1
ATOM 1330 N N . PHE A 1 176 ? -7.210 6.337 24.969 1.00 87.44 176 PHE A N 1
ATOM 1331 C CA . PHE A 1 176 ? -6.867 7.025 23.719 1.00 87.44 176 PHE A CA 1
ATOM 1332 C C . PHE A 1 176 ? -6.635 6.048 22.557 1.00 87.44 176 PHE A C 1
ATOM 1334 O O . PHE A 1 176 ? -7.119 6.281 21.443 1.00 87.44 176 PHE A O 1
ATOM 1341 N N . LEU A 1 177 ? -5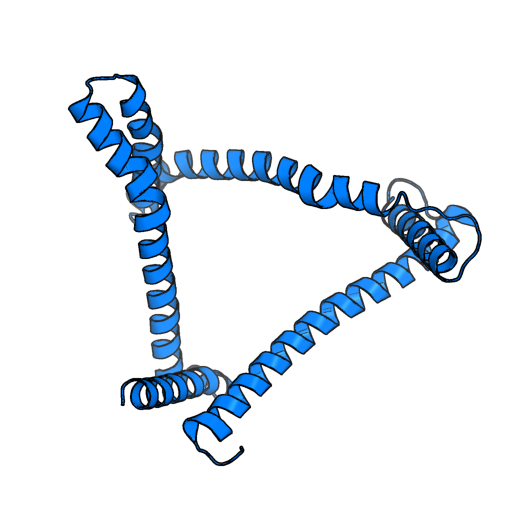.953 4.930 22.811 1.00 87.12 177 LEU A N 1
ATOM 1342 C CA . LEU A 1 177 ? -5.731 3.886 21.811 1.00 87.12 177 LEU A CA 1
ATOM 1343 C C . LEU A 1 177 ? -7.033 3.197 21.404 1.00 87.12 177 LEU A C 1
ATOM 1345 O O . LEU A 1 177 ? -7.277 3.024 20.213 1.00 87.12 177 LEU A O 1
ATOM 1349 N N . MET A 1 178 ? -7.905 2.865 22.358 1.00 90.75 178 MET A N 1
ATOM 1350 C CA . MET A 1 178 ? -9.214 2.272 22.071 1.00 90.75 178 MET A CA 1
ATOM 1351 C C . MET A 1 178 ? -10.093 3.204 21.235 1.00 90.75 178 MET A C 1
ATOM 1353 O O . MET A 1 178 ? -10.729 2.739 20.291 1.00 90.75 178 MET A O 1
ATOM 1357 N N . ILE A 1 179 ? -10.098 4.510 21.523 1.00 91.25 179 ILE A N 1
ATOM 1358 C CA . ILE A 1 179 ? -10.828 5.504 20.719 1.00 91.25 179 ILE A CA 1
ATOM 1359 C C . ILE A 1 179 ? -10.263 5.553 19.295 1.00 91.25 179 ILE A C 1
ATOM 1361 O O . ILE A 1 179 ? -11.020 5.498 18.325 1.00 91.25 179 ILE A O 1
ATOM 1365 N N . THR A 1 180 ? -8.936 5.608 19.156 1.00 88.25 180 THR A N 1
ATOM 1366 C CA . THR A 1 180 ? -8.272 5.704 17.848 1.00 88.25 180 THR A CA 1
ATOM 1367 C C . THR A 1 180 ? -8.493 4.444 17.015 1.00 88.25 180 THR A C 1
ATOM 1369 O O . THR A 1 180 ? -8.900 4.532 15.857 1.00 88.25 180 THR A O 1
ATOM 1372 N N . PHE A 1 181 ? -8.299 3.259 17.597 1.00 89.31 181 PHE A N 1
ATOM 1373 C CA . PHE A 1 181 ? -8.582 1.994 16.921 1.00 89.31 181 PHE A CA 1
ATOM 1374 C C . PHE A 1 181 ? -10.068 1.844 16.603 1.00 89.31 181 PHE A C 1
ATOM 1376 O O . PHE A 1 181 ? -10.403 1.423 15.499 1.00 89.31 181 PHE A O 1
ATOM 1383 N N . GLY A 1 182 ? -10.961 2.246 17.510 1.00 92.56 182 GLY A N 1
ATOM 1384 C CA . GLY A 1 182 ? -12.403 2.265 17.265 1.00 92.56 182 GLY A CA 1
ATOM 1385 C C . GLY A 1 182 ? -12.776 3.126 16.057 1.00 92.56 182 GLY A C 1
ATOM 1386 O O . GLY A 1 182 ? -13.539 2.681 15.200 1.00 92.56 182 GLY A O 1
ATOM 1387 N N . ALA A 1 183 ? -12.175 4.311 15.930 1.00 92.31 183 ALA A N 1
ATOM 1388 C CA . ALA A 1 183 ? -12.352 5.169 14.763 1.00 92.31 183 ALA A CA 1
ATOM 1389 C C . ALA A 1 183 ? -11.835 4.502 13.476 1.00 92.31 183 ALA A C 1
ATOM 1391 O O . ALA A 1 183 ? -12.554 4.478 12.479 1.00 92.31 183 ALA A O 1
ATOM 1392 N N . GLN A 1 184 ? -10.639 3.900 13.499 1.00 91.75 184 GLN A N 1
ATOM 1393 C CA . GLN A 1 184 ? -10.062 3.204 12.337 1.00 91.75 184 GLN A CA 1
ATOM 1394 C C . GLN A 1 184 ? -10.885 1.979 11.910 1.00 91.75 184 GLN A C 1
ATOM 1396 O O . GLN A 1 184 ? -11.131 1.766 10.725 1.00 91.75 184 GLN A O 1
ATOM 1401 N N . PHE A 1 185 ? -11.384 1.179 12.854 1.00 90.38 185 PHE A N 1
ATOM 1402 C CA . PHE A 1 185 ? -12.300 0.088 12.521 1.00 90.38 185 PHE A CA 1
ATOM 1403 C C . PHE A 1 185 ? -13.622 0.628 11.961 1.00 90.38 185 PHE A C 1
ATOM 1405 O O . PHE A 1 185 ? -14.114 0.114 10.954 1.00 90.38 185 PHE A O 1
ATOM 1412 N N . GLY A 1 186 ? -14.156 1.707 12.540 1.00 92.62 186 GLY A N 1
ATOM 1413 C CA . GLY A 1 186 ? -15.367 2.375 12.066 1.00 92.62 186 GLY A CA 1
ATOM 1414 C C . GLY A 1 186 ? -15.267 2.855 10.616 1.00 92.62 186 GLY A C 1
ATOM 1415 O O . GLY A 1 186 ? -16.176 2.590 9.827 1.00 92.62 186 GLY A O 1
ATOM 1416 N N . THR A 1 187 ? -14.152 3.481 10.223 1.00 91.62 187 THR A N 1
ATOM 1417 C CA . THR A 1 187 ? -13.955 3.946 8.837 1.00 91.62 187 THR A CA 1
ATOM 1418 C C . THR A 1 187 ? -13.912 2.789 7.841 1.00 91.62 187 THR A C 1
ATOM 1420 O O . THR A 1 187 ? -14.487 2.898 6.756 1.00 91.62 187 THR A O 1
ATOM 1423 N N . THR A 1 188 ? -13.316 1.648 8.200 1.00 91.56 188 THR A N 1
ATOM 1424 C CA . THR A 1 188 ? -13.300 0.472 7.310 1.00 91.56 188 THR A CA 1
ATOM 1425 C C . THR A 1 188 ? -14.690 -0.138 7.116 1.00 91.56 188 THR A C 1
ATOM 1427 O O . THR A 1 188 ? -15.049 -0.501 5.992 1.00 91.56 188 THR A O 1
ATOM 1430 N N . ILE A 1 189 ? -15.500 -0.219 8.180 1.00 92.06 189 ILE A N 1
ATOM 1431 C CA . ILE A 1 189 ? -16.887 -0.700 8.101 1.00 92.06 189 ILE A CA 1
ATOM 1432 C C . ILE A 1 189 ? -17.717 0.266 7.257 1.00 92.06 189 ILE A C 1
ATOM 1434 O O . ILE A 1 189 ? -18.401 -0.175 6.332 1.00 92.06 189 ILE A O 1
ATOM 1438 N N . MET A 1 190 ? -17.607 1.571 7.522 1.00 92.69 190 MET A N 1
ATOM 1439 C CA . MET A 1 190 ? -18.283 2.607 6.743 1.00 92.69 190 MET A CA 1
ATOM 1440 C C . MET A 1 190 ? -17.920 2.503 5.260 1.00 92.69 190 MET A C 1
ATOM 1442 O O . MET A 1 190 ? -18.815 2.516 4.423 1.00 92.69 190 MET A O 1
ATOM 1446 N N . GLY A 1 191 ? -16.642 2.305 4.926 1.00 93.38 191 GLY A N 1
ATOM 1447 C CA . GLY A 1 191 ? -16.201 2.105 3.546 1.00 93.38 191 GLY A CA 1
ATOM 1448 C C . GLY A 1 191 ? -16.845 0.885 2.880 1.00 93.38 191 GLY A C 1
ATOM 1449 O O . GLY A 1 191 ? -17.324 0.976 1.750 1.00 93.38 191 GLY A O 1
ATOM 1450 N N . ARG A 1 192 ? -16.930 -0.252 3.581 1.00 91.06 192 ARG A N 1
ATOM 1451 C CA . ARG A 1 192 ? -17.573 -1.474 3.055 1.00 91.06 192 ARG A CA 1
ATOM 1452 C C . ARG A 1 192 ? -19.079 -1.301 2.853 1.00 91.06 192 ARG A C 1
ATOM 1454 O O . ARG A 1 192 ? -19.601 -1.704 1.815 1.00 91.06 192 ARG A O 1
ATOM 1461 N N . VAL A 1 193 ? -19.767 -0.680 3.809 1.00 93.44 193 VAL A N 1
ATOM 1462 C CA . VAL A 1 193 ? -21.202 -0.373 3.697 1.00 93.44 193 VAL A CA 1
ATOM 1463 C C . VAL A 1 193 ? -21.446 0.636 2.575 1.00 93.44 193 VAL A C 1
ATOM 1465 O O . VAL A 1 193 ? -22.356 0.441 1.775 1.00 93.44 193 VAL A O 1
ATOM 1468 N N . GLN A 1 194 ? -20.596 1.654 2.439 1.00 94.31 194 GLN A N 1
ATOM 1469 C CA . GLN A 1 194 ? -20.681 2.628 1.353 1.00 94.31 194 GLN A CA 1
ATOM 1470 C C . GLN A 1 194 ? -20.526 1.958 -0.016 1.00 94.31 194 GLN A C 1
ATOM 1472 O O . GLN A 1 194 ? -21.276 2.270 -0.938 1.00 94.31 194 GLN A O 1
ATOM 1477 N N . LEU A 1 195 ? -19.593 1.010 -0.162 1.00 91.31 195 LEU A N 1
ATOM 1478 C CA . LEU A 1 195 ? -19.451 0.236 -1.397 1.00 91.31 195 LEU A CA 1
ATOM 1479 C C . LEU A 1 195 ? -20.717 -0.568 -1.707 1.00 91.31 195 LEU A C 1
ATOM 1481 O O . LEU A 1 195 ? -21.167 -0.551 -2.853 1.00 91.31 195 LEU A O 1
ATOM 1485 N N . LEU A 1 196 ? -21.312 -1.221 -0.703 1.00 90.25 196 LEU A N 1
ATOM 1486 C CA . LEU A 1 196 ? -22.568 -1.960 -0.854 1.00 90.25 196 LEU A CA 1
ATOM 1487 C C . LEU A 1 196 ? -23.713 -1.040 -1.299 1.00 90.25 196 LEU A C 1
ATOM 1489 O O . LEU A 1 196 ? -24.406 -1.355 -2.263 1.00 90.25 196 LEU A O 1
ATOM 1493 N N . ILE A 1 197 ? -23.866 0.113 -0.643 1.00 91.06 197 ILE A N 1
ATOM 1494 C CA . ILE A 1 197 ? -24.865 1.130 -0.989 1.00 91.06 197 ILE A CA 1
ATOM 1495 C C . ILE A 1 197 ? -24.647 1.616 -2.424 1.00 91.06 197 ILE A C 1
ATOM 1497 O O . ILE A 1 197 ? -25.584 1.601 -3.216 1.00 91.06 197 ILE A O 1
ATOM 1501 N N . ASN A 1 198 ? -23.415 1.969 -2.796 1.00 91.62 198 ASN A N 1
ATOM 1502 C CA . ASN A 1 198 ? -23.085 2.433 -4.145 1.00 91.62 198 ASN A CA 1
ATOM 1503 C C . ASN A 1 198 ? -23.405 1.377 -5.214 1.00 91.62 198 ASN A C 1
ATOM 1505 O O . ASN A 1 198 ? -23.883 1.720 -6.291 1.00 91.62 198 ASN A O 1
ATOM 1509 N N . ARG A 1 199 ? -23.153 0.089 -4.941 1.00 91.38 199 ARG A N 1
ATOM 1510 C CA . ARG A 1 199 ? -23.543 -0.994 -5.858 1.00 91.38 199 ARG A CA 1
ATOM 1511 C C . ARG A 1 199 ? -25.064 -1.171 -5.925 1.00 91.38 199 ARG A C 1
ATOM 1513 O O . ARG A 1 199 ? -25.584 -1.427 -7.006 1.00 91.38 199 ARG A O 1
ATOM 1520 N N . GLY A 1 200 ? -25.771 -0.995 -4.808 1.00 88.69 200 GLY A N 1
ATOM 1521 C CA . GLY A 1 200 ? -27.235 -0.981 -4.763 1.00 88.69 200 GLY A CA 1
ATOM 1522 C C . GLY A 1 200 ? -27.839 0.157 -5.589 1.00 88.69 200 GLY A C 1
ATOM 1523 O O . GLY A 1 200 ? -28.704 -0.100 -6.422 1.00 88.69 200 GLY A O 1
ATOM 1524 N N . TYR A 1 201 ? -27.337 1.387 -5.429 1.00 89.38 201 TYR A N 1
ATOM 1525 C CA . TYR A 1 201 ? -27.732 2.543 -6.246 1.00 89.38 201 TYR A CA 1
ATOM 1526 C C . TYR A 1 201 ? -27.436 2.327 -7.728 1.00 89.38 201 TYR A C 1
ATOM 1528 O O . TYR A 1 201 ? -28.293 2.597 -8.558 1.00 89.38 201 TYR A O 1
ATOM 1536 N N . PHE A 1 202 ? -26.270 1.777 -8.067 1.00 89.94 202 PHE A N 1
ATOM 1537 C CA . PHE A 1 202 ? -25.930 1.460 -9.453 1.00 89.94 202 PHE A CA 1
ATOM 1538 C C . PHE A 1 202 ? -26.918 0.458 -10.081 1.00 89.94 202 PHE A C 1
ATOM 1540 O O . PHE A 1 202 ? -27.388 0.651 -11.200 1.00 89.94 202 PHE A O 1
ATOM 1547 N N . LEU A 1 203 ? -27.277 -0.610 -9.360 1.00 88.50 203 LEU A N 1
ATOM 1548 C CA . LEU A 1 203 ? -28.216 -1.610 -9.874 1.00 88.50 203 LEU A CA 1
ATOM 1549 C C . LEU A 1 203 ? -29.652 -1.076 -9.961 1.00 88.50 203 LEU A C 1
ATOM 1551 O O . LEU A 1 203 ? -30.334 -1.336 -10.949 1.00 88.50 203 LEU A O 1
ATOM 1555 N N . LEU A 1 204 ? -30.123 -0.357 -8.942 1.00 86.06 204 LEU A N 1
ATOM 1556 C CA . LEU A 1 204 ? -31.518 0.090 -8.853 1.00 86.06 204 LEU A CA 1
ATOM 1557 C C . LEU A 1 204 ? -31.786 1.394 -9.612 1.00 86.06 204 LEU A C 1
ATOM 1559 O O . LEU A 1 204 ? -32.877 1.556 -10.155 1.00 86.06 204 LEU A O 1
ATOM 1563 N N . GLY A 1 205 ? -30.814 2.303 -9.650 1.00 85.69 205 GLY A N 1
ATOM 1564 C CA . GLY A 1 205 ? -30.896 3.591 -10.332 1.00 85.69 205 GLY A CA 1
ATOM 1565 C C . GLY A 1 205 ? -30.359 3.525 -11.754 1.00 85.69 205 GLY A C 1
ATOM 1566 O O . GLY A 1 205 ? -31.143 3.542 -12.696 1.00 85.69 205 GLY A O 1
ATOM 1567 N N . ASP A 1 206 ? -29.044 3.384 -11.925 1.00 82.00 206 ASP A N 1
ATOM 1568 C CA . ASP A 1 206 ? -28.413 3.491 -13.253 1.00 82.00 206 ASP A CA 1
ATOM 1569 C C . ASP A 1 206 ? -28.813 2.359 -14.213 1.00 82.00 206 ASP A C 1
ATOM 1571 O O . ASP A 1 206 ? -28.876 2.555 -15.428 1.00 82.00 206 ASP A O 1
ATOM 1575 N N . TRP A 1 207 ? -29.078 1.159 -13.689 1.00 83.38 207 TRP A N 1
ATOM 1576 C CA . TRP A 1 207 ? -29.454 0.007 -14.507 1.00 83.38 207 TRP A CA 1
ATOM 1577 C C . TRP A 1 207 ? -30.976 -0.181 -14.606 1.00 83.38 207 TRP A C 1
ATOM 1579 O O . TRP A 1 207 ? -31.535 -0.098 -15.702 1.00 83.38 207 TRP A O 1
ATOM 1589 N N . LEU A 1 208 ? -31.671 -0.384 -13.481 1.00 82.00 208 LEU A N 1
ATOM 1590 C CA . LEU A 1 208 ? -33.124 -0.626 -13.451 1.00 82.00 208 LEU A CA 1
ATOM 1591 C C . LEU A 1 208 ? -33.994 0.643 -13.511 1.00 82.00 208 LEU A C 1
ATOM 1593 O O . LEU A 1 208 ? -35.192 0.518 -13.758 1.00 82.00 208 LEU A O 1
ATOM 1597 N N . HIS A 1 209 ? -33.428 1.841 -13.313 1.00 82.06 209 HIS A N 1
ATOM 1598 C CA . HIS A 1 209 ? -34.148 3.127 -13.319 1.00 82.06 209 HIS A CA 1
ATOM 1599 C C . HIS A 1 209 ? -35.355 3.188 -12.359 1.00 82.06 209 HIS A C 1
ATOM 1601 O O . HIS A 1 209 ? -36.288 3.966 -12.566 1.00 82.06 209 HIS A O 1
ATOM 1607 N N . LEU A 1 210 ? -35.349 2.374 -11.298 1.00 79.62 210 LEU A N 1
ATOM 1608 C CA . LEU A 1 210 ? -36.416 2.299 -10.292 1.00 79.62 210 LEU A CA 1
ATOM 1609 C C . LEU A 1 210 ? -36.290 3.386 -9.220 1.00 79.62 210 LEU A C 1
ATOM 1611 O O . LEU A 1 210 ? -37.280 3.743 -8.584 1.00 79.62 210 LEU A O 1
ATOM 1615 N N . ILE A 1 211 ? -35.077 3.894 -9.008 1.00 72.81 211 ILE A N 1
ATOM 1616 C CA . ILE A 1 211 ? -34.759 4.935 -8.030 1.00 72.81 211 ILE A CA 1
ATOM 1617 C C . ILE A 1 211 ? -34.006 6.038 -8.778 1.00 72.81 211 ILE A C 1
ATOM 1619 O O . ILE A 1 211 ? -33.089 5.739 -9.537 1.00 72.81 211 ILE A O 1
ATOM 1623 N N . LYS A 1 212 ? -34.423 7.295 -8.602 1.00 58.47 212 LYS A N 1
ATOM 1624 C CA . LYS A 1 212 ? -33.686 8.467 -9.091 1.00 58.47 212 LYS A CA 1
ATOM 1625 C C . LYS A 1 212 ? -32.705 8.961 -8.043 1.00 58.47 212 LYS A C 1
ATOM 1627 O O . LYS A 1 212 ? -33.088 8.944 -6.853 1.00 58.47 212 LYS A O 1
#

Radius of gyration: 27.24 Å; Cα contacts (8 Å, |Δi|>4): 128; chains: 1; bounding box: 66×57×72 Å

pLDDT: mean 83.48, std 8.94, range [54.16, 94.31]

Secondary structure (DSSP, 8-state):
-HHHHHHHHHHHHHHHHHGGGT---HHHHHHHHHHHHHHHHHHHHHHIIIIIIIIIIHHHHHHHHH--GGGGGGHHHHHHHHHHHGGGSTTTTTTTHHHHHHHHHHHHHHHHHHHIIIIIHHHHHHH-----S--HHHHHHHHHHHHHHHHHHHH-TTS---STTHHHHHHHHHHHHHHHHHHHHHHHHHHHHHHHHHHHHIIIIIIT----

Solvent-accessible surface area (backbone atoms only — not comparable to full-atom values): 11394 Å² total; per-residue (Å²): 108,71,64,62,53,50,49,53,53,52,46,54,47,52,53,24,54,55,42,45,80,79,43,94,42,73,59,25,53,52,45,49,53,49,52,54,49,52,52,53,52,50,51,49,50,49,44,40,64,73,42,44,41,64,61,44,50,49,38,47,56,44,22,74,71,73,69,47,75,75,40,54,60,48,51,58,63,48,51,40,54,56,34,44,57,30,54,81,40,81,90,46,31,72,59,17,48,59,44,50,52,50,53,50,53,50,48,52,54,53,46,54,53,43,46,45,62,70,47,52,49,50,53,54,55,69,60,72,58,72,51,75,71,85,44,78,70,16,51,51,46,45,52,51,48,51,47,52,53,18,37,50,52,50,70,45,78,90,54,80,68,65,56,77,65,51,29,53,30,20,56,53,10,50,52,53,50,52,54,52,50,51,51,57,52,48,53,53,52,51,51,55,52,49,51,53,50,53,51,49,46,43,48,37,24,79,63,64,63,77,44,134

Organism: NCBI:txid1817813

Foldseek 3Di:
DVVLVVLVVVLQLLVLCVVVVVPDDPSNVVSVCVVVVVVVVVVVVCCCVVPCCPQPVVLVVVCVVVVDPVSCVSVVVVVLVVQCVLCVPVVSVVSVVVSVVVCVVCCVVVVVVCCCVVPVVVVVVLLPDDLPPPDPVSVVSVVVNLLVVLLVLLVCPVDPQDDDCSVVSVVSNVVSVCVVVVVVVVVVVVVVVVVVVVSVCSNCPVPVVPDD

Sequence (212 aa):
MSEMIGINIAAILTLAIYSFLYKDNFLYKTAEYMFVGTSAGYLLSVAYNNVIFPNVYLPLQRGVKTGDASEFLVLIPTILGLMMLTMLIPSLSVLSRIPISYVVGFGAGAGAMAVIQTDIVPQINATIMPILPLTFANINNLIVVIGVVCSLIYFFFSTEHKGLVFGTGSQIGIIFLMITFGAQFGTTIMGRVQLLINRGYFLLGDWLHLIK

Mean predicted aligned error: 9.85 Å